Protein AF-A0A2A6BVQ8-F1 (afdb_monomer_lite)

InterPro domains:
  IPR001275 DM DNA-binding domain [PF00751] (80-122)
  IPR001275 DM DNA-binding domain [PS50809] (83-133)
  IPR001275 DM DNA-binding domain [SM00301] (79-131)
  IPR036407 DM DNA-binding domain superfamily [G3DSA:4.10.1040.10] (77-123)
  IPR036407 DM DNA-binding domain superfamily [SSF82927] (79-120)

Organism: Pristionchus pacificus (NCBI:txid54126)

pLDDT: mean 74.32, std 18.75, range [31.52, 97.56]

Foldseek 3Di:
DDDDDDPPPPPPPDPPPQFDPQCVLVVHGDGDPDPPPPCPVPPDPLVVLVVLLVVLVVVLVVLQVVVCVVVVPPDDPPDPQFDPQCVSVVHGDGPQPCPPPPCVVPPPPNVVSVVSNVVSVVVNVVVVVCVVVVNDPPDPDDDDDDDDPDCVQVPDHDVRNVLVVLVVVVVDDPVPDDPVVDDPVSVVVSLPDPDDDDDPVCVVVVVVSQVSVVVSQVSPPVSPPRDDDPPDPPDDPPDDDDDDDDDDDDDDDDDDDDDDDDDDD

Secondary structure (DSSP, 8-state):
-PPPP-----------TTB-HHHHHTT---BTT-TT-TTTT---HHHHHHHHHHHHHHHHHHHHHHHHHHHT-S-----TTB-HHHHHTT---BTTT-PSPTTTT---HHHHHHHHHHHHHHHHHHHHHHHHHT--TT----------SS-HHHH--HHHHHHHHHHHHHHS-GGG--GGGS-HHHHHHHHTSS-----GGGGGGHHHHHHHHHHHHTT-GGGTT--------------------------PPP--PPPPPPPP-

Radius of gyration: 26.26 Å; chains: 1; bounding box: 87×66×78 Å

Sequence (265 aa):
MPTRPLRIGRNFPGMNANRCIKCLVHGEESDHGSPNCSRADCDCRKCELMALRREAMHKMKGLSKKNAIDFGVEEIFHTRYTCSKCRHHGVMAIKKFHVPCPFAVCECEWCQLNEKKRVIDAELMKIQRAEKRGECPHSPTSSDSGDSPMDYEQNLSPEAKVIHSLLTLLSLSPSSFDPSTFDYQALSNFFALPLITLPEEWVPQIDTIVELVHEALKRFPVLQGVDVAPYSHSYAPQELYSPCVVPYLYSYPDQITPLATPAAY

Structure (mmCIF, N/CA/C/O backbone):
data_AF-A0A2A6BVQ8-F1
#
_entry.id   AF-A0A2A6BVQ8-F1
#
loop_
_atom_site.group_PDB
_atom_site.id
_atom_site.type_symbol
_atom_site.label_atom_id
_atom_site.label_alt_id
_atom_site.label_comp_id
_atom_site.label_asym_id
_atom_site.label_entity_id
_atom_site.label_seq_id
_atom_site.pdbx_PDB_ins_code
_atom_site.Cartn_x
_atom_site.Cartn_y
_atom_site.Cartn_z
_atom_site.occupancy
_atom_site.B_iso_or_equiv
_atom_site.auth_seq_id
_atom_site.auth_comp_id
_atom_site.auth_asym_id
_atom_site.auth_atom_id
_atom_site.pdbx_PDB_model_num
ATOM 1 N N . MET A 1 1 ? 19.289 46.372 9.439 1.00 42.41 1 MET A N 1
ATOM 2 C CA . MET A 1 1 ? 19.243 44.996 9.982 1.00 42.41 1 MET A CA 1
ATOM 3 C C . MET A 1 1 ? 17.978 44.327 9.459 1.00 42.41 1 MET A C 1
ATOM 5 O O . MET A 1 1 ? 16.910 44.709 9.921 1.00 42.41 1 MET A O 1
ATOM 9 N N . PRO A 1 2 ? 18.036 43.434 8.457 1.00 46.50 2 PRO A N 1
ATOM 10 C CA . PRO A 1 2 ? 16.837 42.751 7.986 1.00 46.50 2 PRO A CA 1
ATOM 11 C C . PRO A 1 2 ? 16.507 41.589 8.932 1.00 46.50 2 PRO A C 1
ATOM 13 O O . PRO A 1 2 ? 17.339 40.719 9.190 1.00 46.50 2 PRO A O 1
ATOM 16 N N . THR A 1 3 ? 15.295 41.595 9.479 1.00 47.31 3 THR A N 1
ATOM 17 C CA . THR A 1 3 ? 14.758 40.522 10.315 1.00 47.31 3 THR A CA 1
ATOM 18 C C . THR A 1 3 ? 14.410 39.314 9.446 1.00 47.31 3 THR A C 1
ATOM 20 O O . THR A 1 3 ? 13.670 39.403 8.468 1.00 47.31 3 THR A O 1
ATOM 23 N N . ARG A 1 4 ? 14.986 38.160 9.791 1.00 35.00 4 ARG A N 1
ATOM 24 C CA . ARG A 1 4 ? 14.712 36.872 9.144 1.00 35.00 4 ARG A CA 1
ATOM 25 C C . ARG A 1 4 ? 13.296 36.407 9.523 1.00 35.00 4 ARG A C 1
ATOM 27 O O . ARG A 1 4 ? 12.989 36.398 10.715 1.00 35.00 4 ARG A O 1
ATOM 34 N N . PRO A 1 5 ? 12.448 35.974 8.575 1.00 43.78 5 PRO A N 1
ATOM 35 C CA . PRO A 1 5 ? 11.156 35.398 8.918 1.00 43.78 5 PRO A CA 1
ATOM 36 C C . PRO A 1 5 ? 11.349 34.028 9.581 1.00 43.78 5 PRO A C 1
ATOM 38 O O . PRO A 1 5 ? 12.069 33.164 9.071 1.00 43.78 5 PRO A O 1
ATOM 41 N N . LEU A 1 6 ? 10.695 33.834 10.729 1.00 36.69 6 LEU A N 1
ATOM 42 C CA . LEU A 1 6 ? 10.591 32.549 11.415 1.00 36.69 6 LEU A CA 1
ATOM 43 C C . LEU A 1 6 ? 9.817 31.572 10.522 1.00 36.69 6 LEU A C 1
ATOM 45 O O . LEU A 1 6 ? 8.614 31.715 10.309 1.00 36.69 6 LEU A O 1
ATOM 49 N N . ARG A 1 7 ? 10.516 30.565 9.989 1.00 34.91 7 ARG A N 1
ATOM 50 C CA . ARG A 1 7 ? 9.884 29.423 9.325 1.00 34.91 7 ARG A CA 1
ATOM 51 C C . ARG A 1 7 ? 9.174 28.583 10.386 1.00 34.91 7 ARG A C 1
ATOM 53 O O . ARG A 1 7 ? 9.821 27.846 11.123 1.00 34.91 7 ARG A O 1
ATOM 60 N N . ILE A 1 8 ? 7.847 28.665 10.430 1.00 36.25 8 ILE A N 1
ATOM 61 C CA . ILE A 1 8 ? 7.002 27.672 11.101 1.00 36.25 8 ILE A CA 1
ATOM 62 C C . ILE A 1 8 ? 7.049 26.412 10.232 1.00 36.25 8 ILE A C 1
ATOM 64 O O . ILE A 1 8 ? 6.264 26.241 9.298 1.00 36.25 8 ILE A O 1
ATOM 68 N N . GLY A 1 9 ? 8.035 25.555 10.488 1.00 31.52 9 GLY A N 1
ATOM 69 C CA . GLY A 1 9 ? 8.042 24.208 9.941 1.00 31.52 9 GLY A CA 1
ATOM 70 C C . GLY A 1 9 ? 6.827 23.467 10.488 1.00 31.52 9 GLY A C 1
ATOM 71 O O . GLY A 1 9 ? 6.707 23.290 11.699 1.00 31.52 9 GLY A O 1
ATOM 72 N N . ARG A 1 10 ? 5.915 23.035 9.611 1.00 36.44 10 ARG A N 1
ATOM 73 C CA . ARG A 1 10 ? 4.924 22.016 9.969 1.00 36.44 10 ARG A CA 1
ATOM 74 C C . ARG A 1 10 ? 5.692 20.710 10.166 1.00 36.44 10 ARG A C 1
ATOM 76 O O . ARG A 1 10 ? 5.825 19.923 9.236 1.00 36.44 10 ARG A O 1
ATOM 83 N N . ASN A 1 11 ? 6.246 20.516 11.361 1.00 32.59 11 ASN A N 1
ATOM 84 C CA . ASN A 1 11 ? 6.628 19.194 11.831 1.00 32.59 11 ASN A CA 1
ATOM 85 C C . ASN A 1 11 ? 5.357 18.352 11.770 1.00 32.59 11 ASN A C 1
ATOM 87 O O . ASN A 1 11 ? 4.432 18.585 12.544 1.00 32.59 11 ASN A O 1
ATOM 91 N N . PHE A 1 12 ? 5.286 17.417 10.824 1.00 37.03 12 PHE A N 1
ATOM 92 C CA . PHE A 1 12 ? 4.328 16.327 10.919 1.00 37.03 12 PHE A CA 1
ATOM 93 C C . PHE A 1 12 ? 4.673 15.592 12.218 1.00 37.03 12 PHE A C 1
ATOM 95 O O . PHE A 1 12 ? 5.772 15.038 12.303 1.00 37.03 12 PHE A O 1
ATOM 102 N N . PRO A 1 13 ? 3.822 15.649 13.260 1.00 46.03 13 PRO A N 1
ATOM 103 C CA . PRO A 1 13 ? 4.121 14.998 14.522 1.00 46.03 13 PRO A CA 1
ATOM 104 C C . PRO A 1 13 ? 4.308 13.517 14.223 1.00 46.03 13 PRO A C 1
ATOM 106 O O . PRO A 1 13 ? 3.426 12.894 13.624 1.00 46.03 13 PRO A O 1
ATOM 109 N N . GLY A 1 14 ? 5.468 12.970 14.592 1.00 48.91 14 GLY A N 1
ATOM 110 C CA . GLY A 1 14 ? 5.697 11.533 14.541 1.00 48.91 14 GLY A CA 1
ATOM 111 C C . GLY A 1 14 ? 4.498 10.836 15.174 1.00 48.91 14 GLY A C 1
ATOM 112 O O . GLY A 1 14 ? 4.024 11.254 16.230 1.00 48.91 14 GLY A O 1
ATOM 113 N N . MET A 1 15 ? 3.937 9.844 14.482 1.00 52.88 15 MET A N 1
ATOM 114 C CA . MET A 1 15 ? 2.797 9.082 14.983 1.00 52.88 15 MET A CA 1
ATOM 115 C C . MET A 1 15 ? 3.214 8.430 16.305 1.00 52.88 15 MET A C 1
ATOM 117 O O . MET A 1 15 ? 3.862 7.386 16.305 1.00 52.88 15 MET A O 1
ATOM 121 N N . ASN A 1 16 ? 2.895 9.071 17.431 1.00 61.31 16 ASN A N 1
ATOM 122 C CA . ASN A 1 16 ? 3.195 8.541 18.752 1.00 61.31 16 ASN A CA 1
ATOM 123 C C . ASN A 1 16 ? 2.498 7.182 18.866 1.00 61.31 16 ASN A C 1
ATOM 125 O O . ASN A 1 16 ? 1.269 7.109 18.786 1.00 61.31 16 ASN A O 1
ATOM 129 N N . ALA A 1 17 ? 3.280 6.117 19.067 1.00 67.88 17 ALA A N 1
ATOM 130 C CA . ALA A 1 17 ? 2.791 4.740 19.211 1.00 67.88 17 ALA A CA 1
ATOM 131 C C . ALA A 1 17 ? 1.777 4.571 20.363 1.00 67.88 17 ALA A C 1
ATOM 133 O O . ALA A 1 17 ? 1.100 3.552 20.458 1.00 67.88 17 ALA A O 1
ATOM 134 N N . ASN A 1 18 ? 1.636 5.603 21.193 1.00 83.00 18 ASN A N 1
ATOM 135 C CA . ASN A 1 18 ? 0.785 5.644 22.366 1.00 83.00 18 ASN A CA 1
ATOM 13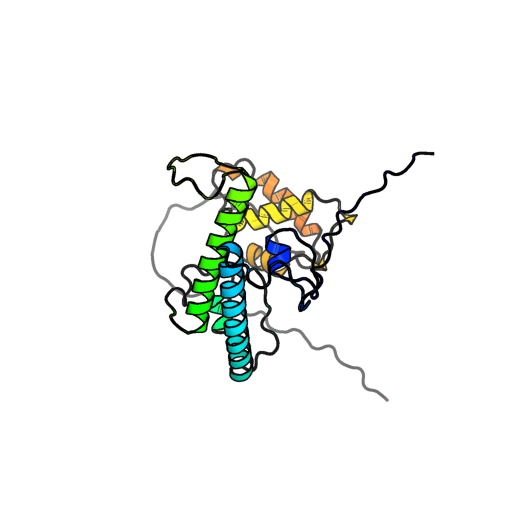6 C C . ASN A 1 18 ? -0.583 6.290 22.110 1.00 83.00 18 ASN A C 1
ATOM 138 O O . ASN A 1 18 ? -1.231 6.654 23.076 1.00 83.00 18 ASN A O 1
ATOM 142 N N . ARG A 1 19 ? -1.056 6.468 20.868 1.00 88.81 19 ARG A N 1
ATOM 143 C CA . ARG A 1 19 ? -2.400 7.035 20.613 1.00 88.81 19 ARG A CA 1
ATOM 144 C C . ARG A 1 19 ? -3.451 5.954 20.348 1.00 88.81 19 ARG A C 1
ATOM 146 O O . ARG A 1 19 ? -3.222 5.014 19.585 1.00 88.81 19 ARG A O 1
ATOM 153 N N . CYS A 1 20 ? -4.639 6.110 20.931 1.00 91.50 20 CYS A N 1
ATOM 154 C CA . CYS A 1 20 ? -5.788 5.258 20.638 1.00 91.50 20 CYS A CA 1
ATOM 155 C C . CYS A 1 20 ? -6.281 5.489 19.201 1.00 91.50 20 CYS A C 1
ATOM 157 O O . CYS A 1 20 ? -6.704 6.585 18.837 1.00 91.50 20 CYS A O 1
ATOM 159 N N . ILE A 1 21 ? -6.280 4.431 18.384 1.00 90.56 21 ILE A N 1
ATOM 160 C CA . ILE A 1 21 ? -6.688 4.504 16.972 1.00 90.56 21 ILE A CA 1
ATOM 161 C C . ILE A 1 21 ? -8.162 4.898 16.822 1.00 90.56 21 ILE A C 1
ATOM 163 O O . ILE A 1 21 ? -8.489 5.638 15.899 1.00 90.56 21 ILE A O 1
ATOM 167 N N . LYS A 1 22 ? -9.049 4.441 17.718 1.00 92.88 22 LYS A N 1
ATOM 168 C CA . LYS A 1 22 ? -10.474 4.804 17.658 1.00 92.88 22 LYS A CA 1
ATOM 169 C C . LYS A 1 22 ? -10.678 6.298 17.923 1.00 92.88 22 LYS A C 1
ATOM 171 O O . LYS A 1 22 ? -11.353 6.955 17.144 1.00 92.88 22 LYS A O 1
ATOM 176 N N . CYS A 1 23 ? -10.038 6.855 18.951 1.00 93.56 23 CYS A N 1
ATOM 177 C CA . CYS A 1 23 ? -10.093 8.297 19.218 1.00 93.56 23 CYS A CA 1
ATOM 178 C C . CYS A 1 23 ? -9.504 9.104 18.050 1.00 93.56 23 CYS A C 1
ATOM 180 O O . CYS A 1 23 ? -10.142 10.034 17.563 1.00 93.56 23 CYS A O 1
ATOM 182 N N . LEU A 1 24 ? -8.357 8.667 17.511 1.00 91.25 24 LEU A N 1
ATOM 183 C CA . LEU A 1 24 ? -7.700 9.323 16.376 1.00 91.25 24 LEU A CA 1
ATOM 184 C C . LEU A 1 24 ? -8.607 9.411 15.138 1.00 91.25 24 LEU A C 1
ATOM 186 O O . LEU A 1 24 ? -8.618 10.426 14.447 1.00 91.25 24 LEU A O 1
ATOM 190 N N . VAL A 1 25 ? -9.388 8.363 14.866 1.00 92.19 25 VAL A N 1
ATOM 191 C CA . VAL A 1 25 ? -10.357 8.317 13.758 1.00 92.19 25 VAL A CA 1
ATOM 192 C C . VAL A 1 25 ? -11.432 9.409 13.866 1.00 92.19 25 VAL A C 1
ATOM 194 O O . VAL A 1 25 ? -11.918 9.881 12.833 1.00 92.19 25 VAL A O 1
ATOM 197 N N . HIS A 1 26 ? -11.759 9.819 15.092 1.00 92.00 26 HIS A N 1
ATOM 198 C CA . HIS A 1 26 ? -12.734 10.860 15.417 1.00 92.00 26 HIS A CA 1
ATOM 199 C C . HIS A 1 26 ? -12.101 12.227 15.726 1.00 92.00 26 HIS A C 1
ATOM 201 O O . HIS A 1 26 ? -12.818 13.152 16.092 1.00 92.00 26 HIS A O 1
ATOM 207 N N . GLY A 1 27 ? -10.780 12.377 15.572 1.00 90.81 27 GLY A N 1
ATOM 208 C CA . GLY A 1 27 ? -10.075 13.624 15.888 1.00 90.81 27 GLY A CA 1
ATOM 209 C C . GLY A 1 27 ? -9.884 13.880 17.387 1.00 90.81 27 GLY A C 1
ATOM 210 O O . GLY A 1 27 ? -9.516 14.986 17.770 1.00 90.81 27 GLY A O 1
ATOM 211 N N . GLU A 1 28 ? -10.114 12.875 18.233 1.00 92.00 28 GLU A N 1
ATOM 212 C CA . GLU A 1 28 ? -9.880 12.937 19.676 1.00 92.00 28 GLU A CA 1
ATOM 213 C C . GLU A 1 28 ? -8.459 12.445 20.000 1.00 92.00 28 GLU A C 1
ATOM 215 O O . GLU A 1 28 ? -7.969 11.463 19.430 1.00 92.00 28 GLU A O 1
ATOM 220 N N . GLU A 1 29 ? -7.789 13.098 20.950 1.00 88.94 29 GLU A N 1
ATOM 221 C CA . GLU A 1 29 ? -6.504 12.634 21.474 1.00 88.94 29 GLU A CA 1
ATOM 222 C C . GLU A 1 29 ? -6.738 11.822 22.751 1.00 88.94 29 GLU A C 1
ATOM 224 O O . GLU A 1 29 ? -7.338 12.288 23.717 1.00 88.94 29 GLU A O 1
ATOM 229 N N . SER A 1 30 ? -6.306 10.563 22.756 1.00 88.75 30 SER A N 1
ATOM 230 C CA . SER A 1 30 ? -6.337 9.709 23.946 1.00 88.75 30 SER A CA 1
ATOM 231 C C . SER A 1 30 ? -5.202 8.702 23.893 1.00 88.75 30 SER A C 1
ATOM 233 O O . SER A 1 30 ? -4.823 8.250 22.805 1.00 88.75 30 SER A O 1
ATOM 235 N N . ASP A 1 31 ? -4.706 8.315 25.063 1.00 89.12 31 ASP A N 1
ATOM 236 C CA . ASP A 1 31 ? -3.635 7.334 25.172 1.00 89.12 31 ASP A CA 1
ATOM 237 C C . ASP A 1 31 ? -4.107 5.919 24.807 1.00 89.12 31 ASP A C 1
ATOM 239 O O . ASP A 1 31 ? -5.250 5.509 25.044 1.00 89.12 31 ASP A O 1
ATOM 243 N N . HIS A 1 32 ? -3.207 5.156 24.196 1.00 85.75 32 HIS A N 1
ATOM 244 C CA . HIS A 1 32 ? -3.424 3.773 23.814 1.00 85.75 32 HIS A CA 1
ATOM 245 C C . HIS A 1 32 ? -3.585 2.910 25.068 1.00 85.75 32 HIS A C 1
ATOM 247 O O . HIS A 1 32 ? -2.705 2.876 25.922 1.00 85.75 32 HIS A O 1
ATOM 253 N N . GLY A 1 33 ? -4.692 2.170 25.158 1.00 81.31 33 GLY A N 1
ATOM 254 C CA . GLY A 1 33 ? -4.965 1.294 26.300 1.00 81.31 33 GLY A CA 1
ATOM 255 C C . GLY A 1 33 ? -5.494 2.016 27.540 1.00 81.31 33 GLY A C 1
ATOM 256 O O . GLY A 1 33 ? -5.571 1.394 28.594 1.00 81.31 33 GLY A O 1
ATOM 257 N N . SER A 1 34 ? -5.884 3.294 27.430 1.00 86.69 34 SER A N 1
ATOM 258 C CA . SER A 1 34 ? -6.628 3.949 28.506 1.00 86.69 34 SER A CA 1
ATOM 259 C C . SER A 1 34 ? -7.899 3.143 28.819 1.00 86.69 34 SER A C 1
ATOM 261 O O . SER A 1 34 ? -8.690 2.899 27.899 1.00 86.69 34 SER A O 1
ATOM 263 N N . PRO A 1 35 ? -8.130 2.747 30.087 1.00 87.25 35 PRO A N 1
ATOM 264 C CA . PRO A 1 35 ? -9.344 2.032 30.483 1.00 87.25 35 PRO A CA 1
ATOM 265 C C . PRO A 1 35 ? -10.606 2.882 30.275 1.00 87.25 35 PRO A C 1
ATOM 267 O O . PRO A 1 35 ? -11.698 2.339 30.166 1.00 87.25 35 PRO A O 1
ATOM 270 N N . ASN A 1 36 ? -10.448 4.206 30.149 1.00 90.50 36 ASN A N 1
ATOM 271 C CA . ASN A 1 36 ? -11.530 5.177 30.005 1.00 90.50 36 ASN A CA 1
ATOM 272 C C . ASN A 1 36 ? -11.615 5.739 28.575 1.00 90.50 36 ASN A C 1
ATOM 274 O O . ASN A 1 36 ? -11.834 6.935 28.379 1.00 90.50 36 ASN A O 1
ATOM 278 N N . CYS A 1 37 ? -11.385 4.911 27.553 1.00 91.56 37 CYS A N 1
ATOM 279 C CA . CYS A 1 37 ? -11.525 5.354 26.168 1.00 91.56 37 CYS A CA 1
ATOM 280 C C . CYS A 1 37 ? -13.000 5.650 25.843 1.00 91.56 37 CYS A C 1
ATOM 282 O O . CYS A 1 37 ? -13.820 4.738 25.773 1.00 91.56 37 CYS A O 1
ATOM 284 N N . SER A 1 38 ? -13.314 6.918 25.554 1.00 92.06 38 SER A N 1
ATOM 285 C CA . SER A 1 38 ? -14.643 7.401 25.127 1.00 92.06 38 SER A CA 1
ATOM 286 C C . SER A 1 38 ? -15.220 6.634 23.933 1.00 92.06 38 SER A C 1
ATOM 288 O O . SER A 1 38 ? -16.432 6.532 23.763 1.00 92.06 38 SER A O 1
ATOM 290 N N . ARG A 1 39 ? -14.341 6.098 23.083 1.00 94.12 39 ARG A N 1
ATOM 291 C CA . ARG A 1 39 ? -14.676 5.372 21.856 1.00 94.12 39 ARG A CA 1
ATOM 292 C C . ARG A 1 39 ? -14.439 3.867 21.970 1.00 94.12 39 ARG A C 1
ATOM 294 O O . ARG A 1 39 ? -14.408 3.209 20.931 1.00 94.12 39 ARG A O 1
ATOM 301 N N . ALA A 1 40 ? -14.255 3.314 23.174 1.00 92.81 40 ALA A N 1
ATOM 302 C CA . ALA A 1 40 ? -13.976 1.887 23.376 1.00 92.81 40 ALA A CA 1
ATOM 303 C C . ALA A 1 40 ? -14.987 0.999 22.636 1.00 92.81 40 ALA A C 1
ATOM 305 O O . ALA A 1 40 ? -14.582 0.143 21.847 1.00 92.81 40 ALA A O 1
ATOM 306 N N . ASP A 1 41 ? -16.271 1.333 22.756 1.00 93.69 41 ASP A N 1
ATOM 307 C CA . ASP A 1 41 ? -17.390 0.602 22.152 1.00 93.69 41 ASP A CA 1
ATOM 308 C C . ASP A 1 41 ? -17.899 1.234 20.851 1.00 93.69 41 ASP A C 1
ATOM 310 O O . ASP A 1 41 ? -18.968 0.894 20.361 1.00 93.69 41 ASP A O 1
ATOM 314 N N . CYS A 1 42 ? -17.133 2.153 20.249 1.00 95.12 42 CYS A N 1
ATOM 315 C CA . CYS A 1 42 ? -17.529 2.735 18.973 1.00 95.12 42 CYS A CA 1
ATOM 316 C C . CYS A 1 42 ? -17.542 1.667 17.869 1.00 95.12 42 CYS A C 1
ATOM 318 O O . CYS A 1 42 ? -16.529 0.988 17.639 1.00 95.12 42 CYS A O 1
ATOM 320 N N . ASP A 1 43 ? -18.676 1.598 17.179 1.00 95.88 43 ASP A N 1
ATOM 321 C CA . ASP A 1 43 ? -19.072 0.651 16.136 1.00 95.88 43 ASP A CA 1
ATOM 322 C C . ASP A 1 43 ? -19.284 1.328 14.770 1.00 95.88 43 ASP A C 1
ATOM 324 O O . ASP A 1 43 ? -19.780 0.714 13.827 1.00 95.88 43 ASP A O 1
ATOM 328 N N . CYS A 1 44 ? -18.881 2.597 14.622 1.00 96.19 44 CYS A N 1
ATOM 329 C CA . CYS A 1 44 ? -19.021 3.282 13.343 1.00 96.19 44 CYS A CA 1
ATOM 330 C C . CYS A 1 44 ? -18.211 2.576 12.243 1.00 96.19 44 CYS A C 1
ATOM 332 O O . CYS A 1 44 ? -17.134 2.016 12.487 1.00 96.19 44 CYS A O 1
ATOM 334 N N . ARG A 1 45 ? -18.678 2.691 10.994 1.00 96.50 45 ARG A N 1
ATOM 335 C CA . ARG A 1 45 ? -18.066 2.025 9.833 1.00 96.50 45 ARG A CA 1
ATOM 336 C C . ARG A 1 45 ? -16.561 2.286 9.699 1.00 96.50 45 ARG A C 1
ATOM 338 O O . ARG A 1 45 ? -15.791 1.392 9.364 1.00 96.50 45 ARG A O 1
ATOM 345 N N . LYS A 1 46 ? -16.106 3.505 10.002 1.00 95.62 46 LYS A N 1
ATOM 346 C CA . LYS A 1 46 ? -14.683 3.879 9.945 1.00 95.62 46 LYS A CA 1
ATOM 347 C C . LYS A 1 46 ? -13.850 3.137 11.002 1.00 95.62 46 LYS A C 1
ATOM 349 O O . LYS A 1 46 ? -12.757 2.662 10.696 1.00 95.62 46 LYS A O 1
ATOM 354 N N . CYS A 1 47 ? -14.370 2.993 12.222 1.00 95.62 47 CYS A N 1
ATOM 355 C CA . CYS A 1 47 ? -13.737 2.220 13.295 1.00 95.62 47 CYS A CA 1
ATOM 356 C C . CYS A 1 47 ? -13.708 0.716 12.982 1.00 95.62 47 CYS A C 1
ATOM 358 O O . CYS A 1 47 ? -12.683 0.073 13.225 1.00 95.62 47 CYS A O 1
ATOM 360 N N . GLU A 1 48 ? -14.779 0.178 12.392 1.00 96.75 48 GLU A N 1
ATOM 361 C CA . GLU A 1 48 ? -14.850 -1.206 11.906 1.00 96.75 48 GLU A CA 1
ATOM 362 C C . GLU A 1 48 ? -13.766 -1.482 10.848 1.00 96.75 48 GLU A C 1
ATOM 364 O O . GLU A 1 48 ? -12.940 -2.382 11.012 1.00 96.75 48 GLU A O 1
ATOM 369 N N . LEU A 1 49 ? -13.676 -0.643 9.810 1.00 96.31 49 LEU A N 1
ATOM 370 C CA . LEU A 1 49 ? -12.663 -0.769 8.755 1.00 96.31 49 LEU A CA 1
ATOM 371 C C . LEU A 1 49 ? -11.232 -0.688 9.306 1.00 96.31 49 LEU A C 1
ATOM 373 O O . LEU A 1 49 ? -10.356 -1.447 8.892 1.00 96.31 49 LEU A O 1
ATOM 377 N N . MET A 1 50 ? -10.978 0.186 10.282 1.00 95.31 50 MET A N 1
ATOM 378 C CA . MET A 1 50 ? -9.671 0.271 10.941 1.00 95.31 50 MET A CA 1
ATOM 379 C C . MET A 1 50 ? -9.339 -0.973 11.778 1.00 95.31 50 MET A C 1
ATOM 381 O O . MET A 1 50 ? -8.164 -1.338 11.893 1.00 95.31 50 MET A O 1
ATOM 385 N N . ALA A 1 51 ? -10.336 -1.642 12.366 1.00 94.38 51 ALA A N 1
ATOM 386 C CA . ALA A 1 51 ? -10.144 -2.929 13.031 1.00 94.38 51 ALA A CA 1
ATOM 387 C C . ALA A 1 51 ? -9.792 -4.028 12.015 1.00 94.38 51 ALA A C 1
ATOM 389 O O . ALA A 1 51 ? -8.746 -4.665 12.163 1.00 94.38 51 ALA A O 1
ATOM 390 N N . LEU A 1 52 ? -10.568 -4.154 10.932 1.00 96.69 52 LEU A N 1
ATOM 391 C CA . LEU A 1 52 ? -10.316 -5.116 9.851 1.00 96.69 52 LEU A CA 1
ATOM 392 C C . LEU A 1 52 ? -8.934 -4.917 9.209 1.00 96.69 52 LEU A C 1
ATOM 394 O O . LEU A 1 52 ? -8.195 -5.875 8.976 1.00 96.69 52 LEU A O 1
ATOM 398 N N . ARG A 1 53 ? -8.530 -3.661 8.977 1.00 96.44 53 ARG A N 1
ATOM 399 C CA . ARG A 1 53 ? -7.203 -3.322 8.444 1.00 96.44 53 ARG A CA 1
ATOM 400 C C . ARG A 1 53 ? -6.076 -3.809 9.353 1.00 96.44 53 ARG A C 1
ATOM 402 O O . ARG A 1 53 ? -5.081 -4.347 8.863 1.00 96.44 53 ARG A O 1
ATOM 409 N N . ARG A 1 54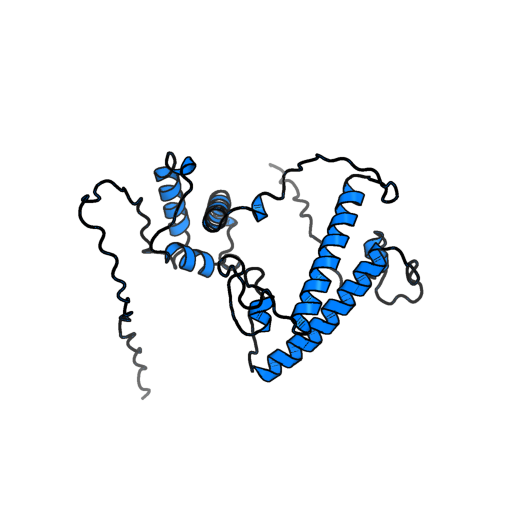 ? -6.210 -3.608 10.670 1.00 94.38 54 ARG A N 1
ATOM 410 C CA . ARG A 1 54 ? -5.224 -4.068 11.663 1.00 94.38 54 ARG A CA 1
ATOM 411 C C . ARG A 1 54 ? -5.140 -5.585 11.705 1.00 94.38 54 ARG A C 1
ATOM 413 O O . ARG A 1 54 ? -4.032 -6.115 11.715 1.00 94.38 54 ARG A O 1
ATOM 420 N N . GLU A 1 55 ? -6.280 -6.266 11.681 1.00 96.25 55 GLU A N 1
ATOM 421 C CA . GLU A 1 55 ? -6.336 -7.727 11.648 1.00 96.25 55 GLU A CA 1
ATOM 422 C C . GLU A 1 55 ? -5.633 -8.285 10.401 1.00 96.25 55 GLU A C 1
ATOM 424 O O . GLU A 1 55 ? -4.765 -9.155 10.515 1.00 96.25 55 GLU A O 1
ATOM 429 N N . ALA A 1 56 ? -5.930 -7.731 9.219 1.00 96.06 56 ALA A N 1
ATOM 430 C CA . ALA A 1 56 ? -5.279 -8.119 7.970 1.00 96.06 56 ALA A CA 1
ATOM 431 C C . ALA A 1 56 ? -3.759 -7.899 8.032 1.00 96.06 56 ALA A C 1
ATOM 433 O O . ALA A 1 56 ? -2.990 -8.804 7.710 1.00 96.06 56 ALA A O 1
ATOM 434 N N . MET A 1 57 ? -3.309 -6.733 8.511 1.00 94.12 57 MET A N 1
ATOM 435 C CA . MET A 1 57 ? -1.880 -6.449 8.682 1.00 94.12 57 MET A CA 1
ATOM 436 C C . MET A 1 57 ? -1.196 -7.396 9.678 1.00 94.12 57 MET A C 1
ATOM 438 O O . MET A 1 57 ? -0.078 -7.838 9.416 1.00 94.12 57 MET A O 1
ATOM 442 N N . HIS A 1 58 ? -1.846 -7.725 10.798 1.00 95.00 58 HIS A N 1
ATOM 443 C CA . HIS A 1 58 ? -1.308 -8.655 11.792 1.00 95.00 58 HIS A CA 1
ATOM 444 C C . HIS A 1 58 ? -1.121 -10.057 11.197 1.00 95.00 58 HIS A C 1
ATOM 446 O O . HIS A 1 58 ? -0.038 -10.636 11.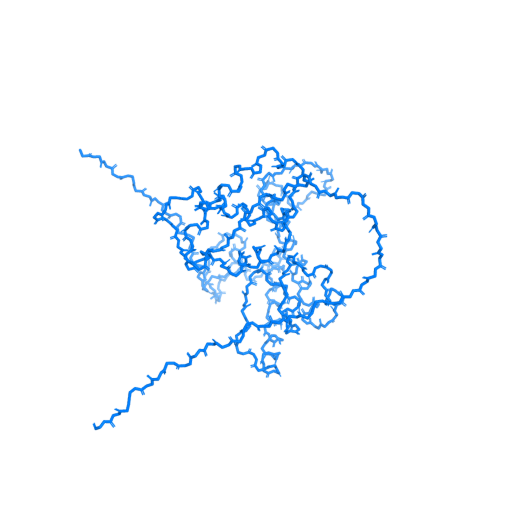307 1.00 95.00 58 HIS A O 1
ATOM 452 N N . LYS A 1 59 ? -2.138 -10.565 10.487 1.00 95.94 59 LYS A N 1
ATOM 453 C CA . LYS A 1 59 ? -2.066 -11.850 9.777 1.00 95.94 59 LYS A CA 1
ATOM 454 C C . LYS A 1 59 ? -0.962 -11.846 8.714 1.00 95.94 59 LYS A C 1
ATOM 456 O O . LYS A 1 59 ? -0.121 -12.742 8.705 1.00 95.94 59 LYS A O 1
ATOM 461 N N . MET A 1 60 ? -0.885 -10.797 7.889 1.00 94.06 60 MET A N 1
ATOM 462 C CA . MET A 1 60 ? 0.173 -10.653 6.878 1.00 94.06 60 MET A CA 1
ATOM 463 C C . MET A 1 60 ? 1.575 -10.647 7.496 1.00 94.06 60 MET A C 1
ATOM 465 O O . MET A 1 60 ? 2.465 -11.299 6.961 1.00 94.06 60 MET A O 1
ATOM 469 N N . LYS A 1 61 ? 1.781 -9.954 8.625 1.00 90.94 61 LYS A N 1
ATOM 470 C CA . LYS A 1 61 ? 3.074 -9.931 9.330 1.00 90.94 61 LYS A CA 1
ATOM 471 C C . LYS A 1 61 ? 3.463 -11.321 9.839 1.00 90.94 61 LYS A C 1
ATOM 473 O O . LYS A 1 61 ? 4.627 -11.699 9.730 1.00 90.94 61 LYS A O 1
ATOM 478 N N . GLY A 1 62 ? 2.494 -12.086 10.347 1.00 91.44 62 GLY A N 1
ATOM 479 C CA . GLY A 1 62 ? 2.698 -13.479 10.747 1.00 91.44 62 GLY A CA 1
ATOM 480 C C . GLY A 1 62 ? 3.166 -14.357 9.584 1.00 91.44 62 GLY A C 1
ATOM 481 O O . GLY A 1 62 ? 4.138 -15.092 9.728 1.00 91.44 62 GLY A O 1
ATOM 482 N N . LEU A 1 63 ? 2.530 -14.227 8.417 1.00 89.75 63 LEU A N 1
ATOM 483 C CA . LEU A 1 63 ? 2.904 -14.963 7.204 1.00 89.75 63 LEU A CA 1
ATOM 484 C C . LEU A 1 63 ? 4.261 -14.523 6.640 1.00 89.75 63 LEU A C 1
ATOM 486 O O . LEU A 1 63 ? 5.079 -15.362 6.288 1.00 89.75 63 LEU A O 1
ATOM 490 N N . SER A 1 64 ? 4.548 -13.219 6.610 1.00 86.44 64 SER A N 1
ATOM 491 C CA . SER A 1 64 ? 5.851 -12.711 6.164 1.00 86.44 64 SER A CA 1
ATOM 492 C C . SER A 1 64 ? 7.001 -13.196 7.048 1.00 86.44 64 SER A C 1
ATOM 494 O O . SER A 1 64 ? 8.068 -13.493 6.524 1.00 86.44 64 SER A O 1
ATOM 496 N N . LYS A 1 65 ? 6.791 -13.322 8.368 1.00 86.50 65 LYS A N 1
ATOM 497 C CA . LYS A 1 65 ? 7.802 -13.878 9.278 1.00 86.50 65 LYS A CA 1
ATOM 498 C C . LYS A 1 65 ? 8.071 -15.359 8.997 1.00 86.50 65 LYS A C 1
ATOM 500 O O . LYS A 1 65 ? 9.224 -15.763 9.047 1.00 86.50 65 LYS A O 1
ATOM 505 N N . LYS A 1 66 ? 7.031 -16.145 8.690 1.00 84.00 66 LYS A N 1
ATOM 506 C CA . LYS A 1 66 ? 7.180 -17.556 8.295 1.00 84.00 66 LYS A CA 1
ATOM 507 C C . LYS A 1 66 ? 7.993 -17.676 7.003 1.00 84.00 66 LYS A C 1
ATOM 509 O O . LYS A 1 66 ? 9.029 -18.320 7.011 1.00 84.00 66 LYS A O 1
ATOM 514 N N . ASN A 1 67 ? 7.625 -16.921 5.965 1.00 80.88 67 ASN A N 1
ATOM 515 C CA . ASN A 1 67 ? 8.362 -16.933 4.699 1.00 80.88 67 ASN A CA 1
ATOM 516 C C . ASN A 1 67 ? 9.822 -16.475 4.851 1.00 80.88 67 ASN A C 1
ATOM 518 O O . ASN A 1 67 ? 10.701 -17.026 4.203 1.00 80.88 67 ASN A O 1
ATOM 522 N N . ALA A 1 68 ? 10.109 -15.473 5.689 1.00 79.44 68 ALA A N 1
ATOM 523 C CA . ALA A 1 68 ? 11.489 -15.035 5.913 1.00 79.44 68 ALA A CA 1
ATOM 524 C C . ALA A 1 68 ? 12.368 -16.160 6.493 1.00 79.44 68 ALA A C 1
ATOM 526 O O . ALA A 1 68 ? 13.526 -16.284 6.106 1.00 79.44 68 ALA A O 1
ATOM 527 N N . ILE A 1 69 ? 11.801 -16.997 7.371 1.00 79.88 69 ILE A N 1
ATOM 528 C CA . ILE A 1 69 ? 12.478 -18.178 7.924 1.00 79.88 69 ILE A CA 1
ATOM 529 C C . ILE A 1 69 ? 12.682 -19.234 6.831 1.00 79.88 69 ILE A C 1
ATOM 531 O O . ILE A 1 69 ? 13.781 -19.762 6.704 1.00 79.88 69 ILE A O 1
ATOM 535 N N . ASP A 1 70 ? 11.658 -19.494 6.017 1.00 76.69 70 ASP A N 1
ATOM 536 C CA . ASP A 1 70 ? 11.703 -20.545 4.992 1.00 76.69 70 ASP A CA 1
ATOM 537 C C . ASP A 1 70 ? 12.692 -20.235 3.854 1.00 76.69 70 ASP A C 1
ATOM 539 O O . ASP A 1 70 ? 13.317 -21.145 3.313 1.00 76.69 70 ASP A O 1
ATOM 543 N N . PHE A 1 71 ? 12.857 -18.957 3.491 1.00 75.69 71 PHE A N 1
ATOM 544 C CA . PHE A 1 71 ? 13.727 -18.534 2.386 1.00 75.69 71 PHE A CA 1
ATOM 545 C C . PHE A 1 71 ? 15.100 -17.998 2.826 1.00 75.69 71 PHE A C 1
ATOM 547 O O . PHE A 1 71 ? 15.923 -17.694 1.966 1.00 75.69 71 PHE A O 1
ATOM 554 N N . GLY A 1 72 ? 15.365 -17.857 4.132 1.00 73.00 72 GLY A N 1
ATOM 555 C CA . GLY A 1 72 ? 16.657 -17.376 4.647 1.00 73.00 72 GLY A CA 1
ATOM 556 C C . GLY A 1 72 ? 17.038 -15.956 4.203 1.00 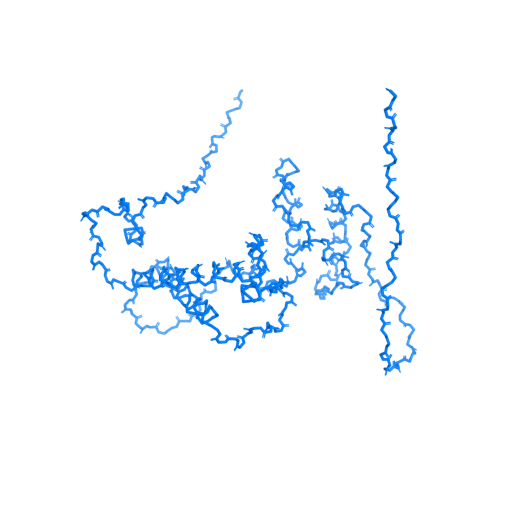73.00 72 GLY A C 1
ATOM 557 O O . GLY A 1 72 ? 18.217 -15.613 4.189 1.00 73.00 72 GLY A O 1
ATOM 558 N N . VAL A 1 73 ? 16.064 -15.129 3.804 1.00 67.00 73 VAL A N 1
ATOM 559 C CA . VAL A 1 73 ? 16.312 -13.767 3.307 1.00 67.00 73 VAL A CA 1
ATOM 560 C C . VAL A 1 73 ? 16.117 -12.767 4.448 1.00 67.00 73 VAL A C 1
ATOM 562 O O . VAL A 1 73 ? 14.989 -12.365 4.737 1.00 67.00 73 VAL A O 1
ATOM 565 N N . GLU A 1 74 ? 17.212 -12.370 5.105 1.00 60.97 74 GLU A N 1
ATOM 566 C CA . GLU A 1 74 ? 17.181 -11.456 6.262 1.00 60.97 74 GLU A CA 1
ATOM 567 C C . GLU A 1 74 ? 16.781 -10.013 5.908 1.00 60.97 74 GLU A C 1
ATOM 569 O O . GLU A 1 74 ? 16.174 -9.335 6.735 1.00 60.97 74 GLU A O 1
ATOM 574 N N . GLU A 1 75 ? 16.999 -9.551 4.672 1.00 60.94 75 GLU A N 1
ATOM 575 C CA . GLU A 1 75 ? 16.639 -8.187 4.262 1.00 60.94 75 GLU A CA 1
ATOM 576 C C . GLU A 1 75 ? 16.029 -8.138 2.859 1.00 60.94 75 GLU A C 1
ATOM 578 O O . GLU A 1 75 ? 16.649 -7.757 1.867 1.00 60.94 75 GLU A O 1
ATOM 583 N N . ILE A 1 76 ? 14.744 -8.474 2.754 1.00 59.72 76 ILE A N 1
ATOM 584 C CA . ILE A 1 76 ? 13.978 -8.070 1.574 1.00 59.72 76 ILE A CA 1
ATOM 585 C C . ILE A 1 76 ? 13.736 -6.560 1.683 1.00 59.72 76 ILE A C 1
ATOM 587 O O . ILE A 1 76 ? 12.944 -6.116 2.519 1.00 59.72 76 ILE A O 1
ATOM 591 N N . PHE A 1 77 ? 14.382 -5.767 0.823 1.00 60.03 77 PHE A N 1
ATOM 592 C CA . PHE A 1 77 ? 14.172 -4.320 0.743 1.00 60.03 77 PHE A CA 1
ATOM 593 C C . PHE A 1 77 ? 12.687 -4.000 0.516 1.00 60.03 77 PHE A C 1
ATOM 595 O O . PHE A 1 77 ? 12.120 -4.190 -0.566 1.00 60.03 77 PHE A O 1
ATOM 602 N N . HIS A 1 78 ? 12.029 -3.502 1.564 1.00 66.31 78 HIS A N 1
ATOM 603 C CA . HIS A 1 78 ? 10.627 -3.101 1.537 1.00 66.31 78 HIS A CA 1
ATOM 604 C C . HIS A 1 78 ? 10.476 -1.735 0.860 1.00 66.31 78 HIS A C 1
ATOM 606 O O . HIS A 1 78 ? 10.089 -0.750 1.481 1.00 66.31 78 HIS A O 1
ATOM 612 N N . THR A 1 79 ? 10.767 -1.659 -0.437 1.00 74.19 79 THR A N 1
ATOM 613 C CA . THR A 1 79 ? 10.581 -0.419 -1.195 1.00 74.19 79 THR A CA 1
ATOM 614 C C . THR A 1 79 ? 9.123 -0.264 -1.627 1.00 74.19 79 THR A C 1
ATOM 616 O O . THR A 1 79 ? 8.419 -1.239 -1.906 1.00 74.19 79 THR A O 1
ATOM 619 N N . ARG A 1 80 ? 8.649 0.984 -1.709 1.00 78.56 80 ARG A N 1
ATOM 620 C CA . ARG A 1 80 ? 7.317 1.326 -2.249 1.00 78.56 80 ARG A CA 1
ATOM 621 C C . ARG A 1 80 ? 7.190 1.090 -3.762 1.00 78.56 80 ARG A C 1
ATOM 623 O O . ARG A 1 80 ? 6.090 1.166 -4.302 1.00 78.56 80 ARG A O 1
ATOM 630 N N . TYR A 1 81 ? 8.308 0.808 -4.429 1.00 84.31 81 TYR A N 1
ATOM 631 C CA . TYR A 1 81 ? 8.408 0.663 -5.881 1.00 84.31 81 TYR A CA 1
ATOM 632 C C . TYR A 1 81 ? 8.331 -0.792 -6.355 1.00 84.31 81 TYR A C 1
ATOM 634 O O . TYR A 1 81 ? 8.122 -1.035 -7.542 1.00 84.31 81 TYR A O 1
ATOM 642 N N . THR A 1 82 ? 8.453 -1.766 -5.450 1.00 87.44 82 THR A N 1
ATOM 643 C CA . THR A 1 82 ? 8.338 -3.192 -5.778 1.00 87.44 82 THR A CA 1
ATOM 644 C C . THR A 1 82 ? 6.899 -3.687 -5.665 1.00 87.44 82 THR A C 1
ATOM 646 O O . THR A 1 82 ? 6.081 -3.175 -4.896 1.00 87.44 82 THR A O 1
ATOM 649 N N . CYS A 1 83 ? 6.555 -4.692 -6.466 1.00 91.88 83 CYS A N 1
ATOM 650 C CA . CYS A 1 83 ? 5.264 -5.348 -6.386 1.00 91.88 83 CYS A CA 1
ATOM 651 C C . CYS A 1 83 ? 5.145 -6.130 -5.083 1.00 91.88 83 CYS A C 1
ATOM 653 O O . CYS A 1 83 ? 5.925 -7.046 -4.829 1.00 91.88 83 CYS A O 1
ATOM 655 N N . SER A 1 84 ? 4.128 -5.810 -4.281 1.00 90.88 84 SER A N 1
ATOM 656 C CA . SER A 1 84 ? 3.916 -6.470 -2.996 1.00 90.88 84 SER A CA 1
ATOM 657 C C . SER A 1 84 ? 3.637 -7.970 -3.151 1.00 90.88 84 SER A C 1
ATOM 659 O O . SER A 1 84 ? 4.155 -8.747 -2.354 1.00 90.88 84 SER A O 1
ATOM 661 N N . LYS A 1 85 ? 2.896 -8.384 -4.196 1.00 93.31 85 LYS A N 1
ATOM 662 C CA . LYS A 1 85 ? 2.642 -9.803 -4.499 1.00 93.31 85 LYS A CA 1
ATOM 663 C C . LYS A 1 85 ? 3.931 -10.537 -4.870 1.00 93.31 85 LYS A C 1
ATOM 665 O O . LYS A 1 85 ? 4.274 -11.503 -4.203 1.00 93.31 85 LYS A O 1
ATOM 670 N N . CYS A 1 86 ? 4.680 -10.052 -5.864 1.00 91.81 86 CYS A N 1
ATOM 671 C CA . CYS A 1 86 ? 5.948 -10.678 -6.261 1.00 91.81 86 CYS A CA 1
ATOM 672 C C . CYS A 1 86 ? 6.917 -10.782 -5.084 1.00 91.81 86 CYS A C 1
ATOM 674 O O . CYS A 1 86 ? 7.468 -11.850 -4.840 1.00 91.81 86 CYS A O 1
ATOM 676 N N . ARG A 1 87 ? 7.039 -9.705 -4.299 1.00 89.38 87 ARG A N 1
ATOM 677 C CA . ARG A 1 87 ? 7.917 -9.662 -3.130 1.00 89.38 87 ARG A CA 1
ATOM 678 C C . ARG A 1 87 ? 7.573 -10.739 -2.104 1.00 89.38 87 ARG A C 1
ATOM 680 O O . ARG A 1 87 ? 8.474 -11.330 -1.525 1.00 89.38 87 ARG A O 1
ATOM 687 N N . HIS A 1 88 ? 6.287 -11.008 -1.881 1.00 90.12 88 HIS A N 1
ATOM 688 C CA . HIS A 1 88 ? 5.858 -12.070 -0.971 1.00 90.12 88 HIS A CA 1
ATOM 689 C C . HIS A 1 88 ? 6.272 -13.473 -1.446 1.00 90.12 88 HIS A C 1
ATOM 691 O O . HIS A 1 88 ? 6.561 -14.337 -0.622 1.00 90.12 88 HIS A O 1
ATOM 697 N N . HIS A 1 89 ? 6.344 -13.671 -2.761 1.00 90.38 89 HIS A N 1
ATOM 698 C CA . HIS A 1 89 ? 6.798 -14.906 -3.400 1.00 90.38 89 HIS A CA 1
ATOM 699 C C . HIS A 1 89 ? 8.313 -14.933 -3.672 1.00 90.38 89 HIS A C 1
ATOM 701 O O . HIS A 1 89 ? 8.773 -15.745 -4.467 1.00 90.38 89 HIS A O 1
ATOM 707 N N . GLY A 1 90 ? 9.091 -14.034 -3.057 1.00 87.31 90 GLY A N 1
ATOM 708 C CA . GLY A 1 90 ? 10.548 -13.981 -3.221 1.00 87.31 90 GLY A CA 1
ATOM 709 C C . GLY A 1 90 ? 11.027 -13.369 -4.542 1.00 87.31 90 GLY A C 1
ATOM 710 O O . GLY A 1 90 ? 12.221 -13.361 -4.814 1.00 87.31 90 GLY A O 1
ATOM 711 N N . VAL A 1 91 ? 10.125 -12.818 -5.360 1.00 87.00 91 VAL A N 1
ATOM 712 C CA . VAL A 1 91 ? 10.462 -12.197 -6.648 1.00 87.00 91 VAL A CA 1
ATOM 713 C C . VAL A 1 91 ? 10.526 -10.679 -6.497 1.00 87.00 91 VAL A C 1
ATOM 715 O O . VAL A 1 91 ? 9.528 -10.015 -6.201 1.00 87.00 91 VAL A O 1
ATOM 718 N N . MET A 1 92 ? 11.690 -10.089 -6.760 1.00 86.44 92 MET A N 1
ATOM 719 C CA . MET A 1 92 ? 11.842 -8.636 -6.792 1.00 86.44 92 MET A CA 1
ATOM 720 C C . MET A 1 92 ? 11.450 -8.099 -8.170 1.00 86.44 92 MET A C 1
ATOM 722 O O . MET A 1 92 ? 12.249 -8.069 -9.096 1.00 86.44 92 MET A O 1
ATOM 726 N N . ALA A 1 93 ? 10.198 -7.668 -8.305 1.00 85.62 93 ALA A N 1
ATOM 727 C CA . ALA A 1 93 ? 9.698 -7.050 -9.528 1.00 85.62 93 ALA A CA 1
ATOM 728 C C . ALA A 1 93 ? 9.300 -5.599 -9.260 1.00 85.62 93 ALA A C 1
ATOM 730 O O . ALA A 1 93 ? 8.555 -5.319 -8.316 1.00 85.62 93 ALA A O 1
ATOM 731 N N . ILE A 1 94 ? 9.762 -4.667 -10.091 1.00 85.75 94 ILE A N 1
ATOM 732 C CA . ILE A 1 94 ? 9.342 -3.267 -10.003 1.00 85.75 94 ILE A CA 1
ATOM 733 C C . ILE A 1 94 ? 7.870 -3.196 -10.418 1.00 85.75 94 ILE A C 1
ATOM 735 O O . ILE A 1 94 ? 7.505 -3.587 -11.529 1.00 85.75 94 ILE A O 1
ATOM 739 N N . LYS A 1 95 ? 7.009 -2.674 -9.530 1.00 85.44 95 LYS A N 1
ATOM 740 C CA . LYS A 1 95 ? 5.544 -2.629 -9.700 1.00 85.44 95 LYS A CA 1
ATOM 741 C C . LYS A 1 95 ? 5.149 -2.072 -11.069 1.00 85.44 95 LYS A C 1
ATOM 743 O O . LYS A 1 95 ? 4.192 -2.542 -11.670 1.00 85.44 95 LYS A O 1
ATOM 748 N N . LYS A 1 96 ? 5.933 -1.107 -11.537 1.00 75.81 96 LYS A N 1
ATOM 749 C CA . LYS A 1 96 ? 5.743 -0.333 -12.754 1.00 75.81 96 LYS A CA 1
ATOM 750 C C . LYS A 1 96 ? 5.988 -1.097 -14.063 1.00 75.81 96 LYS A C 1
ATOM 752 O O . LYS A 1 96 ? 5.282 -0.834 -15.023 1.00 75.81 96 LYS A O 1
ATOM 757 N N . PHE A 1 97 ? 6.937 -2.034 -14.089 1.00 83.38 97 PHE A N 1
ATOM 758 C CA . PHE A 1 97 ? 7.418 -2.673 -15.327 1.00 83.38 97 PHE A CA 1
ATOM 759 C C . PHE A 1 97 ? 7.015 -4.146 -15.475 1.00 83.38 97 PHE A C 1
ATOM 761 O O . PHE A 1 97 ? 7.293 -4.761 -16.493 1.00 83.38 97 PHE A O 1
ATOM 768 N N . HIS A 1 98 ? 6.368 -4.732 -14.467 1.00 83.75 98 HIS A N 1
ATOM 769 C CA . HIS A 1 98 ? 6.081 -6.172 -14.429 1.00 83.75 98 HIS A CA 1
ATOM 770 C C . HIS A 1 98 ? 4.598 -6.510 -14.689 1.00 83.75 98 HIS A C 1
ATOM 772 O O . HIS A 1 98 ? 4.046 -7.424 -14.081 1.00 83.75 98 HIS A O 1
ATOM 778 N N . VAL A 1 99 ? 3.916 -5.737 -15.541 1.00 87.06 99 VAL A N 1
ATOM 779 C CA . VAL A 1 99 ? 2.520 -6.010 -15.926 1.00 87.06 99 VAL A CA 1
ATOM 780 C C . VAL A 1 99 ? 2.502 -6.943 -17.151 1.00 87.06 99 VAL A C 1
ATOM 782 O O . VAL A 1 99 ? 3.136 -6.599 -18.143 1.00 87.06 99 VAL A O 1
ATOM 785 N N . PRO A 1 100 ? 1.769 -8.077 -17.126 1.00 88.56 100 PRO A N 1
ATOM 786 C CA . PRO A 1 100 ? 0.950 -8.578 -16.021 1.00 88.56 100 PRO A CA 1
ATOM 787 C C . PRO A 1 100 ? 1.787 -9.226 -14.907 1.00 88.56 100 PRO A C 1
ATOM 789 O O . PRO A 1 100 ? 2.752 -9.943 -15.156 1.00 88.56 100 PRO A O 1
ATOM 792 N N . CYS A 1 101 ? 1.377 -9.005 -13.653 1.00 90.81 101 CYS A N 1
ATOM 793 C CA . CYS A 1 101 ? 2.032 -9.627 -12.504 1.00 90.81 101 CYS A CA 1
ATOM 794 C C . CYS A 1 101 ? 1.858 -11.157 -12.579 1.00 90.81 101 CYS A C 1
ATOM 796 O O . CYS A 1 101 ? 0.715 -11.611 -12.659 1.00 90.81 101 CYS A O 1
ATOM 798 N N . PRO A 1 102 ? 2.928 -11.968 -12.462 1.00 92.81 102 PRO A N 1
ATOM 799 C CA . PRO A 1 102 ? 2.815 -13.430 -12.521 1.00 92.81 102 PRO A CA 1
ATOM 800 C C . PRO A 1 102 ? 1.958 -14.002 -11.382 1.00 92.81 102 PRO A C 1
ATOM 802 O O . PRO A 1 102 ? 1.346 -15.054 -11.520 1.00 92.81 102 PRO A O 1
ATOM 805 N N . PHE A 1 103 ? 1.847 -13.273 -10.268 1.00 95.62 103 PHE A N 1
ATOM 806 C CA . PHE A 1 103 ? 1.014 -13.630 -9.117 1.00 95.62 103 PHE A CA 1
ATOM 807 C C . PHE A 1 103 ? -0.321 -12.867 -9.093 1.00 95.62 103 PHE A C 1
ATOM 809 O O . PHE A 1 103 ? -0.963 -12.770 -8.044 1.00 95.62 103 PHE A O 1
ATOM 816 N N . ALA A 1 104 ? -0.759 -12.287 -10.218 1.00 92.88 104 ALA A N 1
ATOM 817 C CA . ALA A 1 104 ? -2.009 -11.526 -10.290 1.00 92.88 104 ALA A CA 1
ATOM 818 C C . ALA A 1 104 ? -3.212 -12.355 -9.814 1.00 92.88 104 ALA A C 1
ATOM 820 O O . ALA A 1 104 ? -3.993 -11.853 -9.004 1.00 92.88 104 ALA A O 1
ATOM 821 N N . VAL A 1 105 ? -3.274 -13.622 -10.231 1.00 94.31 105 VAL A N 1
ATOM 822 C CA . VAL A 1 105 ? -4.320 -14.606 -9.898 1.00 94.31 105 VAL A CA 1
ATOM 823 C C . VAL A 1 105 ? -3.946 -15.526 -8.730 1.00 94.31 105 VAL A C 1
ATOM 825 O O . VAL A 1 105 ? -4.604 -16.529 -8.496 1.00 94.31 105 VAL A O 1
ATOM 828 N N . CYS A 1 106 ? -2.870 -15.223 -7.996 1.00 95.50 106 CYS A N 1
ATOM 829 C CA . CYS A 1 106 ? -2.474 -16.039 -6.853 1.00 95.50 106 CYS A CA 1
ATOM 830 C C . CYS A 1 106 ? -3.507 -15.937 -5.721 1.00 95.50 106 CYS A C 1
ATOM 832 O O . CYS A 1 106 ? -3.829 -14.834 -5.264 1.00 95.50 106 CYS A O 1
ATOM 834 N N . GLU A 1 107 ? -3.953 -17.093 -5.233 1.00 97.19 107 GLU A N 1
ATOM 835 C CA . GLU A 1 107 ? -4.933 -17.230 -4.152 1.00 97.19 107 GLU A CA 1
ATOM 836 C C . GLU A 1 107 ? -4.307 -17.698 -2.830 1.00 97.19 107 GLU A C 1
ATOM 838 O O . GLU A 1 107 ? -5.018 -18.163 -1.942 1.00 97.19 107 GLU A O 1
ATOM 843 N N . CYS A 1 108 ? -2.985 -17.574 -2.651 1.00 96.50 108 CYS A N 1
ATOM 844 C CA . CYS A 1 108 ? -2.363 -17.900 -1.365 1.00 96.50 108 CYS A CA 1
ATOM 845 C C . CYS A 1 108 ? -2.896 -16.992 -0.241 1.00 96.50 108 CYS A C 1
ATOM 847 O O . CYS A 1 108 ? -3.331 -15.861 -0.485 1.00 96.50 108 CYS A O 1
ATOM 849 N N . GLU A 1 109 ? -2.816 -17.460 1.007 1.00 96.94 109 GLU A N 1
ATOM 850 C CA . GLU A 1 109 ? -3.390 -16.767 2.170 1.00 96.94 109 GLU A CA 1
ATOM 851 C C . GLU A 1 109 ? -2.945 -15.297 2.264 1.00 96.94 109 GLU A C 1
ATOM 853 O O . GLU A 1 109 ? -3.764 -14.394 2.450 1.00 96.94 109 GLU A O 1
ATOM 858 N N . TRP A 1 110 ? -1.655 -15.023 2.055 1.00 96.00 110 TRP A N 1
ATOM 859 C CA . TRP A 1 110 ? -1.133 -13.658 2.089 1.00 96.00 110 TRP A CA 1
ATOM 860 C C . TRP A 1 110 ? -1.674 -12.797 0.945 1.00 96.00 110 TRP A C 1
ATOM 862 O O . TRP A 1 110 ? -2.009 -11.634 1.165 1.00 96.00 110 TRP A O 1
ATOM 872 N N . CYS A 1 111 ? -1.785 -13.347 -0.270 1.00 96.31 111 CYS A N 1
ATOM 873 C CA . CYS A 1 111 ? -2.304 -12.619 -1.428 1.00 96.31 111 CYS A CA 1
ATOM 874 C C . CYS A 1 111 ? -3.791 -12.280 -1.254 1.00 96.31 111 CYS A C 1
ATOM 876 O O . CYS A 1 111 ? -4.185 -11.152 -1.560 1.00 96.31 111 CYS A O 1
ATOM 878 N N . GLN A 1 112 ? -4.583 -13.187 -0.673 1.00 97.50 112 GLN A N 1
ATOM 879 C CA . GLN A 1 112 ? -5.971 -12.912 -0.293 1.00 97.50 112 GLN A CA 1
ATOM 880 C C . GLN A 1 112 ? -6.065 -11.816 0.780 1.00 97.50 112 GLN A C 1
ATOM 882 O O . GLN A 1 112 ? -6.878 -10.899 0.662 1.00 97.50 112 GLN A O 1
ATOM 887 N N . LEU A 1 113 ? -5.222 -11.865 1.819 1.00 96.62 113 LEU A N 1
ATOM 888 C CA . LEU A 1 113 ? -5.175 -10.831 2.862 1.00 96.62 113 LEU A CA 1
ATOM 889 C C . LEU A 1 113 ? -4.742 -9.467 2.314 1.00 96.62 113 LEU A C 1
ATOM 891 O O . LEU A 1 113 ? -5.308 -8.442 2.696 1.00 96.62 113 LEU A O 1
ATOM 895 N N . ASN A 1 114 ? -3.771 -9.446 1.400 1.00 95.38 114 ASN A N 1
ATOM 896 C CA . ASN A 1 114 ? -3.321 -8.228 0.739 1.00 95.38 114 ASN A CA 1
ATOM 897 C C . ASN A 1 114 ? -4.444 -7.607 -0.105 1.00 95.38 114 ASN A C 1
ATOM 899 O O . ASN A 1 114 ? -4.608 -6.390 -0.084 1.00 95.38 114 ASN A O 1
ATOM 903 N N . GLU A 1 115 ? -5.243 -8.416 -0.803 1.00 96.00 115 GLU A N 1
ATOM 904 C CA . GLU A 1 115 ? -6.395 -7.912 -1.556 1.00 96.00 115 GLU A CA 1
ATOM 905 C C . GLU A 1 115 ? -7.504 -7.395 -0.628 1.00 96.00 115 GLU A C 1
ATOM 907 O O . GLU A 1 115 ? -7.960 -6.265 -0.797 1.00 96.00 115 GLU A O 1
ATOM 912 N N . LYS A 1 116 ? -7.844 -8.131 0.441 1.00 96.69 116 LYS A N 1
ATOM 913 C CA . LYS A 1 116 ? -8.771 -7.655 1.489 1.00 96.69 116 LYS A CA 1
ATOM 914 C C . LYS A 1 116 ? -8.332 -6.305 2.061 1.00 96.69 116 LYS A C 1
ATOM 916 O O . LYS A 1 116 ? -9.137 -5.382 2.165 1.00 96.69 116 LYS A O 1
ATOM 921 N N . LYS A 1 117 ? -7.041 -6.152 2.376 1.00 96.38 117 LYS A N 1
ATOM 922 C CA . LYS A 1 117 ? -6.466 -4.881 2.838 1.00 96.38 117 LYS A CA 1
ATOM 923 C C . LYS A 1 117 ? -6.653 -3.760 1.809 1.00 96.38 117 LYS A C 1
ATOM 925 O O . LYS A 1 117 ? -6.987 -2.649 2.206 1.00 96.38 117 LYS A O 1
ATOM 930 N N . ARG A 1 118 ? -6.445 -4.022 0.512 1.00 95.38 118 ARG A N 1
ATOM 931 C CA . ARG A 1 118 ? -6.636 -3.015 -0.550 1.00 95.38 118 ARG A CA 1
ATOM 932 C C . ARG A 1 118 ? -8.083 -2.542 -0.643 1.00 95.38 118 ARG A C 1
ATOM 934 O O . ARG A 1 118 ? -8.295 -1.341 -0.778 1.00 95.38 118 ARG A O 1
ATOM 941 N N . VAL A 1 119 ? -9.050 -3.453 -0.527 1.00 97.00 119 VAL A N 1
ATOM 942 C CA . VAL A 1 119 ? -10.482 -3.112 -0.496 1.00 97.00 119 VAL A CA 1
ATOM 943 C C . VAL A 1 119 ? -10.799 -2.217 0.707 1.00 97.00 119 VAL A C 1
ATOM 945 O O . VAL A 1 119 ? -11.407 -1.162 0.541 1.00 97.00 119 VAL A O 1
ATOM 948 N N . ILE A 1 120 ? -10.303 -2.573 1.898 1.00 97.56 120 ILE A N 1
ATOM 949 C CA . ILE A 1 120 ? -10.481 -1.775 3.123 1.00 97.56 120 ILE A CA 1
ATOM 950 C C . ILE A 1 120 ? -9.849 -0.380 2.984 1.00 97.56 120 ILE A C 1
ATOM 952 O O . ILE A 1 120 ? -10.477 0.622 3.323 1.00 97.56 120 ILE A O 1
ATOM 956 N N . ASP A 1 121 ? -8.614 -0.299 2.473 1.00 95.31 121 ASP A N 1
ATOM 957 C CA . ASP A 1 121 ? -7.914 0.972 2.249 1.00 95.31 121 ASP A CA 1
ATOM 958 C C . ASP A 1 121 ? -8.688 1.858 1.247 1.00 95.31 121 ASP A C 1
ATOM 960 O O . ASP A 1 121 ? -8.821 3.063 1.467 1.00 95.31 121 ASP A O 1
ATOM 964 N N . ALA A 1 122 ? -9.244 1.279 0.176 1.00 95.62 122 ALA A N 1
ATOM 965 C CA . ALA A 1 122 ? -10.052 2.006 -0.806 1.00 95.62 122 ALA A CA 1
ATOM 966 C C . ALA A 1 122 ? -11.351 2.565 -0.199 1.00 95.62 122 ALA A C 1
ATOM 968 O O . ALA A 1 122 ? -11.717 3.712 -0.470 1.00 95.62 122 ALA A O 1
ATOM 969 N N . GLU A 1 123 ? -12.024 1.789 0.653 1.00 97.44 123 GLU A N 1
ATOM 970 C CA . GLU A 1 123 ? -13.238 2.225 1.344 1.00 97.44 123 GLU A CA 1
ATOM 971 C C . GLU A 1 123 ? -12.951 3.339 2.362 1.00 97.44 123 GLU A C 1
ATOM 973 O O . GLU A 1 123 ? -13.637 4.363 2.368 1.00 97.44 123 GLU A O 1
ATOM 978 N N . LEU A 1 124 ? -11.881 3.211 3.155 1.00 95.12 124 LEU A N 1
ATOM 979 C CA . LEU A 1 124 ? -11.429 4.271 4.064 1.00 95.12 124 LEU A CA 1
ATOM 980 C C . LEU A 1 124 ? -11.131 5.574 3.313 1.00 95.12 124 LEU A C 1
ATOM 982 O O . LEU A 1 124 ? -11.556 6.644 3.748 1.00 95.12 124 LEU A O 1
ATOM 986 N N . MET A 1 125 ? -10.454 5.492 2.164 1.00 93.94 125 MET A N 1
ATOM 987 C CA . MET A 1 125 ? -10.185 6.656 1.314 1.00 93.94 125 MET A CA 1
ATOM 988 C C . MET A 1 125 ? -11.476 7.278 0.769 1.00 93.94 125 MET A C 1
ATOM 990 O O . MET A 1 125 ? -11.565 8.498 0.646 1.00 93.94 125 MET A O 1
ATOM 994 N N . LYS A 1 126 ? -12.499 6.473 0.455 1.00 95.38 126 LYS A N 1
ATOM 995 C CA . LYS A 1 126 ? -13.815 6.979 0.036 1.00 95.38 126 LYS A CA 1
ATOM 996 C C . LYS A 1 126 ? -14.493 7.769 1.160 1.00 95.38 126 LYS A C 1
ATOM 998 O O . LYS A 1 126 ? -14.942 8.884 0.904 1.00 95.38 126 LYS A O 1
ATOM 1003 N N . ILE A 1 127 ? -14.503 7.237 2.385 1.00 94.19 127 ILE A N 1
ATOM 1004 C CA . ILE A 1 127 ? -15.059 7.919 3.567 1.00 94.19 127 ILE A CA 1
ATOM 1005 C C . ILE A 1 127 ? -14.322 9.241 3.819 1.00 94.19 127 ILE A C 1
ATOM 1007 O O . ILE A 1 127 ? -14.957 10.281 3.943 1.00 94.19 127 ILE A O 1
ATOM 1011 N N . GLN A 1 128 ? -12.986 9.228 3.804 1.00 91.81 128 GLN A N 1
ATOM 1012 C CA . GLN A 1 128 ? -12.174 10.434 4.012 1.00 91.81 128 GLN A CA 1
ATOM 1013 C C . GLN A 1 128 ? -12.441 11.523 2.963 1.00 91.81 128 GLN A C 1
ATOM 1015 O O . GLN A 1 128 ? -12.471 12.710 3.287 1.00 91.81 128 GLN A O 1
ATOM 1020 N N . ARG A 1 129 ? -12.642 11.141 1.695 1.00 92.25 129 ARG A N 1
ATOM 1021 C CA . ARG A 1 129 ? -12.986 12.096 0.631 1.00 92.25 129 ARG A CA 1
ATOM 1022 C C . ARG A 1 129 ? -14.376 12.704 0.831 1.00 92.25 129 ARG A C 1
ATOM 1024 O O . ARG A 1 129 ? -14.515 13.905 0.623 1.00 92.25 129 ARG A O 1
ATOM 1031 N N . ALA A 1 130 ? -15.365 11.908 1.243 1.00 92.44 130 ALA A N 1
ATOM 1032 C CA . ALA A 1 130 ? -16.710 12.401 1.549 1.00 92.44 130 ALA A CA 1
ATOM 1033 C C . ALA A 1 130 ? -16.695 13.376 2.742 1.00 92.44 130 ALA A C 1
ATOM 1035 O O . ALA A 1 130 ? -17.214 14.485 2.633 1.00 92.44 130 ALA A O 1
ATOM 1036 N N . GLU A 1 131 ? -15.984 13.025 3.823 1.00 89.81 131 GLU A N 1
ATOM 1037 C CA . GLU A 1 131 ? -15.771 13.902 4.987 1.00 89.81 131 GLU A CA 1
ATOM 1038 C C . GLU A 1 131 ? -15.147 15.247 4.572 1.00 89.81 131 GLU A C 1
ATOM 1040 O O . GLU A 1 131 ? -15.603 16.306 5.000 1.00 89.81 131 GLU A O 1
ATOM 1045 N N . LYS A 1 132 ? -14.137 15.228 3.687 1.00 89.31 132 LYS A N 1
ATOM 1046 C CA . LYS A 1 132 ? -13.465 16.446 3.200 1.00 89.31 132 LYS A CA 1
ATOM 1047 C C . LYS A 1 132 ? -14.373 17.336 2.343 1.00 89.31 132 LYS A C 1
ATOM 1049 O O . LYS A 1 132 ? -14.193 18.551 2.348 1.00 89.31 132 LYS A O 1
ATOM 1054 N N . ARG A 1 133 ? -15.320 16.753 1.603 1.00 91.12 133 ARG A N 1
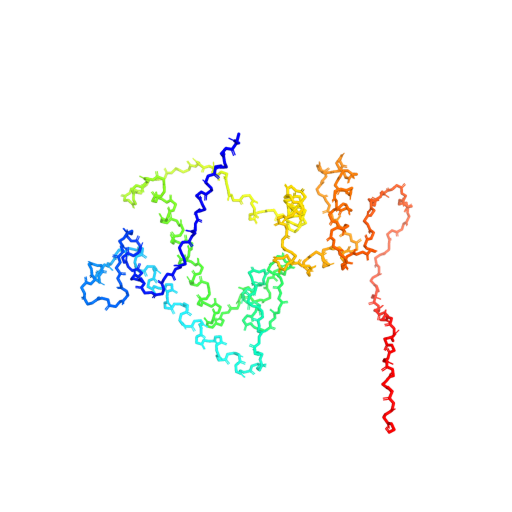ATOM 1055 C CA . ARG A 1 133 ? -16.300 17.505 0.803 1.00 91.12 133 ARG A CA 1
ATOM 1056 C C . ARG A 1 133 ? -17.452 18.072 1.635 1.00 91.12 133 ARG A C 1
ATOM 1058 O O . ARG A 1 133 ? -18.253 18.828 1.101 1.00 91.12 133 ARG A O 1
ATOM 1065 N N . GLY A 1 134 ? -17.538 17.732 2.924 1.00 82.81 134 GLY A N 1
ATOM 1066 C CA . GLY A 1 134 ? -18.695 18.077 3.753 1.00 82.81 134 GLY A CA 1
ATOM 1067 C C . GLY A 1 134 ? -19.963 17.316 3.352 1.00 82.81 134 GLY A C 1
ATOM 1068 O O . GLY A 1 134 ? -21.056 17.664 3.793 1.00 82.81 134 GLY A O 1
ATOM 1069 N N . GLU A 1 135 ? -19.831 16.274 2.526 1.00 69.75 135 GLU A N 1
ATOM 1070 C CA . GLU A 1 135 ? -20.931 15.392 2.155 1.00 69.75 135 GLU A CA 1
ATOM 1071 C C . GLU A 1 135 ? -21.262 14.522 3.370 1.00 69.75 135 GLU A C 1
ATOM 1073 O O . GLU A 1 135 ? -20.477 13.663 3.781 1.00 69.75 135 GLU A O 1
ATOM 1078 N N . CYS A 1 136 ? -22.426 14.759 3.977 1.00 54.06 136 CYS A N 1
ATOM 1079 C CA . CYS A 1 136 ? -22.927 13.899 5.041 1.00 54.06 136 CYS A CA 1
ATOM 1080 C C . CYS A 1 136 ? -23.093 12.462 4.501 1.00 54.06 136 CYS A C 1
ATOM 1082 O O . CYS A 1 136 ? -23.779 12.280 3.494 1.00 54.06 136 CYS A O 1
ATOM 1084 N N . PRO A 1 137 ? -22.546 11.422 5.161 1.00 54.62 137 PRO A N 1
ATOM 1085 C CA . PRO A 1 137 ? -22.550 10.045 4.646 1.00 54.62 137 PRO A CA 1
ATOM 1086 C C . PRO A 1 137 ? -23.923 9.351 4.529 1.00 54.62 137 PRO A C 1
ATOM 1088 O O . PRO A 1 137 ? -23.966 8.155 4.253 1.00 54.62 137 PRO A O 1
ATOM 1091 N N . HIS A 1 138 ? -25.041 10.049 4.756 1.00 52.00 138 HIS A N 1
ATOM 1092 C CA . HIS A 1 138 ? -26.371 9.445 4.908 1.00 52.00 138 HIS A CA 1
ATOM 1093 C C . HIS A 1 138 ? -27.374 9.753 3.785 1.00 52.00 138 HIS A C 1
ATOM 1095 O O . HIS A 1 138 ? -28.564 9.494 3.945 1.00 52.00 138 HIS A O 1
ATOM 1101 N N . SER A 1 139 ? -26.923 10.227 2.624 1.00 41.41 139 SER A N 1
ATOM 1102 C CA . SER A 1 139 ? -27.805 10.454 1.471 1.00 41.41 139 SER A CA 1
ATOM 1103 C C . SER A 1 139 ? -27.390 9.566 0.292 1.00 41.41 139 SER A C 1
ATOM 1105 O O . SER A 1 139 ? -26.316 9.779 -0.273 1.00 41.41 139 SER A O 1
ATOM 1107 N N . PRO A 1 140 ? -28.195 8.564 -0.111 1.00 50.91 140 PRO A N 1
ATOM 1108 C CA . PRO A 1 140 ? -27.970 7.854 -1.359 1.00 50.91 140 PRO A CA 1
ATOM 1109 C C . PRO A 1 140 ? -28.469 8.745 -2.500 1.00 50.91 140 PRO A C 1
ATOM 1111 O O . PRO A 1 140 ? -29.625 8.664 -2.902 1.00 50.91 140 PRO A O 1
ATOM 1114 N N . THR A 1 141 ? -27.608 9.623 -3.008 1.00 45.03 141 THR A N 1
ATOM 1115 C CA . THR A 1 141 ? -27.915 10.435 -4.192 1.00 45.03 141 THR A CA 1
ATOM 1116 C C . THR A 1 141 ? -26.789 10.344 -5.211 1.00 45.03 141 THR A C 1
ATOM 1118 O O . THR A 1 141 ? -25.648 10.729 -4.978 1.00 45.03 141 THR A O 1
ATOM 1121 N N . SER A 1 142 ? -27.165 9.749 -6.337 1.00 61.34 142 SER A N 1
ATOM 1122 C CA . SER A 1 142 ? -26.484 9.636 -7.619 1.00 61.34 142 SER A CA 1
ATOM 1123 C C . SER A 1 142 ? -26.265 10.994 -8.292 1.00 61.34 142 SER A C 1
ATOM 1125 O O . SER A 1 142 ? -27.261 11.666 -8.538 1.00 61.34 142 SER A O 1
ATOM 1127 N N . SER A 1 143 ? -25.009 11.323 -8.632 1.00 51.00 143 SER A N 1
ATOM 1128 C CA . SER A 1 143 ? -24.533 12.263 -9.685 1.00 51.00 143 SER A CA 1
ATOM 1129 C C . SER A 1 143 ? -23.130 12.746 -9.278 1.00 51.00 143 SER A C 1
ATOM 1131 O O . SER A 1 143 ? -22.985 13.372 -8.235 1.00 51.00 143 SER A O 1
ATOM 1133 N N . ASP A 1 144 ? -22.046 12.216 -9.840 1.00 56.53 144 ASP A N 1
ATOM 1134 C CA . ASP A 1 144 ? -21.386 12.601 -11.103 1.00 56.53 144 ASP A CA 1
ATOM 1135 C C . ASP A 1 144 ? -20.744 14.005 -11.113 1.00 56.53 144 ASP A C 1
ATOM 1137 O O . ASP A 1 144 ? -21.368 15.009 -10.781 1.00 56.53 144 ASP A O 1
ATOM 1141 N N . SER A 1 145 ? -19.493 14.021 -11.586 1.00 63.31 145 SER A N 1
ATOM 1142 C CA . SER A 1 145 ? -18.605 15.132 -11.960 1.00 63.31 145 SER A CA 1
ATOM 1143 C C . SER A 1 145 ? -18.083 16.087 -10.871 1.00 63.31 145 SER A C 1
ATOM 1145 O O . SER A 1 145 ? -18.764 16.962 -10.350 1.00 63.31 145 SER A O 1
ATOM 1147 N N . GLY A 1 146 ? -16.783 15.953 -10.597 1.00 40.53 146 GLY A N 1
ATOM 1148 C CA . GLY A 1 146 ? -16.003 16.845 -9.743 1.00 40.53 146 GLY A CA 1
ATOM 1149 C C . GLY A 1 146 ? -14.528 16.472 -9.798 1.00 40.53 146 GLY A C 1
ATOM 1150 O O . GLY A 1 146 ? -13.960 16.016 -8.806 1.00 40.53 146 GLY A O 1
ATOM 1151 N N . ASP A 1 147 ? -13.954 16.590 -10.995 1.00 48.00 147 ASP A N 1
ATOM 1152 C CA . ASP A 1 147 ? -12.534 16.404 -11.276 1.00 48.00 147 ASP A CA 1
ATOM 1153 C C . ASP A 1 147 ? -11.730 17.383 -10.407 1.00 48.00 147 ASP A C 1
ATOM 1155 O O . ASP A 1 147 ? -11.864 18.604 -10.523 1.00 48.00 147 ASP A O 1
ATOM 1159 N N . SER A 1 148 ? -10.976 16.844 -9.448 1.00 48.69 148 SER A N 1
ATOM 1160 C CA . SER A 1 148 ? -10.151 17.635 -8.542 1.00 48.69 148 SER A CA 1
ATOM 1161 C C . SER A 1 148 ? -8.682 17.306 -8.807 1.00 48.69 148 SER A C 1
ATOM 1163 O O . SER A 1 148 ? -8.278 16.145 -8.681 1.00 48.69 148 SER A O 1
ATOM 1165 N N . PRO A 1 149 ? -7.874 18.310 -9.178 1.00 47.38 149 PRO A N 1
ATOM 1166 C CA . PRO A 1 149 ? -6.510 18.125 -9.640 1.00 47.38 149 PRO A CA 1
ATOM 1167 C C . PRO A 1 149 ? -5.625 17.754 -8.455 1.00 47.38 149 PRO A C 1
ATOM 1169 O O . PRO A 1 149 ? -5.337 18.622 -7.641 1.00 47.38 149 PRO A O 1
ATOM 1172 N N . MET A 1 150 ? -5.257 16.474 -8.323 1.00 50.62 150 MET A N 1
ATOM 1173 C CA . MET A 1 150 ? -4.073 15.967 -7.588 1.00 50.62 150 MET A CA 1
ATOM 1174 C C . MET A 1 150 ? -3.945 14.423 -7.673 1.00 50.62 150 MET A C 1
ATOM 1176 O O . MET A 1 150 ? -3.433 13.792 -6.753 1.00 50.62 150 MET A O 1
ATOM 1180 N N . ASP A 1 151 ? -4.399 13.792 -8.767 1.00 44.91 151 ASP A N 1
ATOM 1181 C CA . ASP A 1 151 ? -4.163 12.352 -9.035 1.00 44.91 151 ASP A CA 1
ATOM 1182 C C . ASP A 1 151 ? -3.381 12.099 -10.342 1.00 44.91 151 ASP A C 1
ATOM 1184 O O . ASP A 1 151 ? -3.190 10.961 -10.773 1.00 44.91 151 ASP A O 1
ATOM 1188 N N . TYR A 1 152 ? -2.869 13.165 -10.974 1.00 52.78 152 TYR A N 1
ATOM 1189 C CA . TYR A 1 152 ? -2.122 13.055 -12.232 1.00 52.78 152 TYR A CA 1
ATOM 1190 C C . TYR A 1 152 ? -0.794 12.295 -12.052 1.00 52.78 152 TYR A C 1
ATOM 1192 O O . TYR A 1 152 ? -0.382 11.541 -12.935 1.00 52.78 152 TYR A O 1
ATOM 1200 N N . GLU A 1 153 ? -0.167 12.394 -10.873 1.00 49.19 153 GLU A N 1
ATOM 1201 C CA . GLU A 1 153 ? 1.083 11.690 -10.571 1.00 49.19 153 GLU A CA 1
ATOM 1202 C C . GLU A 1 153 ? 0.928 10.166 -10.582 1.00 49.19 153 GLU A C 1
ATOM 1204 O O . GLU A 1 153 ? 1.906 9.460 -10.824 1.00 49.19 153 GLU A O 1
ATOM 1209 N N . GLN A 1 154 ? -0.270 9.611 -10.368 1.00 57.41 154 GLN A N 1
ATOM 1210 C CA . GLN A 1 154 ? -0.447 8.157 -10.398 1.00 57.41 154 GLN A CA 1
ATOM 1211 C C . GLN A 1 154 ? -0.521 7.609 -11.830 1.00 57.41 154 GLN A C 1
ATOM 1213 O O . GLN A 1 154 ? -0.031 6.498 -12.056 1.00 57.41 154 GLN A O 1
ATOM 1218 N N . ASN A 1 155 ? -0.968 8.413 -12.801 1.00 57.06 155 ASN A N 1
ATOM 1219 C CA . ASN A 1 155 ? -1.195 7.999 -14.192 1.00 57.06 155 ASN A CA 1
ATOM 1220 C C . ASN A 1 155 ? -0.045 8.305 -15.165 1.00 57.06 155 ASN A C 1
ATOM 1222 O O . ASN A 1 155 ? -0.052 7.795 -16.281 1.00 57.06 155 ASN A O 1
ATOM 1226 N N . LEU A 1 156 ? 0.969 9.078 -14.762 1.00 64.69 156 LEU A N 1
ATOM 1227 C CA . LEU A 1 156 ? 2.149 9.297 -15.608 1.00 64.69 156 LEU A CA 1
ATOM 1228 C C . LEU A 1 156 ? 2.875 7.979 -15.925 1.00 64.69 156 LEU A C 1
ATOM 1230 O O . LEU A 1 156 ? 3.022 7.104 -15.052 1.00 64.69 156 LEU A O 1
ATOM 1234 N N . SER A 1 157 ? 3.385 7.868 -17.153 1.00 67.69 157 SER A N 1
ATOM 1235 C CA . SER A 1 157 ? 4.154 6.707 -17.594 1.00 67.69 157 SER A CA 1
ATOM 1236 C C . SER A 1 157 ? 5.409 6.489 -16.731 1.00 67.69 157 SER A C 1
ATOM 1238 O O . SER A 1 157 ? 5.913 7.390 -16.040 1.00 67.69 157 SER A O 1
ATOM 1240 N N . PRO A 1 158 ? 5.932 5.256 -16.689 1.00 60.06 158 PRO A N 1
ATOM 1241 C CA . PRO A 1 158 ? 7.320 5.011 -17.015 1.00 60.06 158 PRO A CA 1
ATOM 1242 C C . PRO A 1 158 ? 8.349 6.133 -16.847 1.00 60.06 158 PRO A C 1
ATOM 1244 O O . PRO A 1 158 ? 8.961 6.419 -15.812 1.00 60.06 158 PRO A O 1
ATOM 1247 N N . GLU A 1 159 ? 8.401 6.821 -17.959 1.00 67.81 159 GLU A N 1
ATOM 1248 C CA . GLU A 1 159 ? 9.464 7.677 -18.395 1.00 67.81 159 GLU A CA 1
ATOM 1249 C C . GLU A 1 159 ? 9.141 9.082 -17.879 1.00 67.81 159 GLU A C 1
ATOM 1251 O O . GLU A 1 159 ? 9.972 9.739 -17.254 1.00 67.81 159 GLU A O 1
ATOM 1256 N N . ALA A 1 160 ? 7.866 9.476 -17.972 1.00 69.50 160 ALA A N 1
ATOM 1257 C CA . ALA A 1 160 ? 7.372 10.773 -17.534 1.00 69.50 160 ALA A CA 1
ATOM 1258 C C . ALA A 1 160 ? 7.565 11.018 -16.031 1.00 69.50 160 ALA A C 1
ATOM 1260 O O . ALA A 1 160 ? 7.843 12.142 -15.630 1.00 69.50 160 ALA A O 1
ATOM 1261 N N . LYS A 1 161 ? 7.478 9.987 -15.178 1.00 70.56 161 LYS A N 1
ATOM 1262 C CA . LYS A 1 161 ? 7.750 10.134 -13.730 1.00 70.56 161 LYS A CA 1
ATOM 1263 C C . LYS A 1 161 ? 9.231 10.351 -13.425 1.00 70.56 161 LYS A C 1
ATOM 1265 O O . LYS A 1 161 ? 9.551 11.082 -12.488 1.00 70.56 161 LYS A O 1
ATOM 1270 N N . VAL A 1 162 ? 10.122 9.699 -14.176 1.00 72.44 162 VAL A N 1
ATOM 1271 C CA . VAL A 1 162 ? 11.577 9.872 -14.027 1.00 72.44 162 VAL A CA 1
ATOM 1272 C C . VAL A 1 162 ? 11.952 11.273 -14.483 1.00 72.44 162 VAL A C 1
ATOM 1274 O O . VAL A 1 162 ? 12.603 12.002 -13.742 1.00 72.44 162 VAL A O 1
ATOM 1277 N N . ILE A 1 163 ? 11.431 11.691 -15.636 1.00 70.62 163 ILE A N 1
ATOM 1278 C CA . ILE A 1 163 ? 11.626 13.034 -16.179 1.00 70.62 163 ILE A CA 1
ATOM 1279 C C . ILE A 1 163 ? 11.035 14.089 -15.235 1.00 70.62 163 ILE A C 1
ATOM 1281 O O . ILE A 1 163 ? 11.718 15.047 -14.900 1.00 70.62 163 ILE A O 1
ATOM 1285 N N . HIS A 1 164 ? 9.836 13.879 -14.687 1.00 74.81 164 HIS A N 1
ATOM 1286 C CA . HIS A 1 164 ? 9.257 14.766 -13.672 1.00 74.81 164 HIS A CA 1
ATOM 1287 C C . HIS A 1 164 ? 10.118 14.846 -12.401 1.00 74.81 164 HIS A C 1
ATOM 1289 O O . HIS A 1 164 ? 10.303 15.926 -11.840 1.00 74.81 164 HIS A O 1
ATOM 1295 N N . SER A 1 165 ? 10.682 13.720 -11.954 1.00 73.69 165 SER A N 1
ATOM 1296 C CA . SER A 1 165 ? 11.591 13.693 -10.803 1.00 73.69 165 SER A CA 1
ATOM 1297 C C . SER A 1 165 ? 12.870 14.482 -11.097 1.00 73.69 165 SER A C 1
ATOM 1299 O O . SER A 1 165 ? 13.284 15.288 -10.270 1.00 73.69 165 SER A O 1
ATOM 1301 N N . LEU A 1 166 ? 13.445 14.327 -12.295 1.00 73.12 166 LEU A N 1
ATOM 1302 C CA . LEU A 1 166 ? 14.599 15.106 -12.756 1.00 73.12 166 LEU A CA 1
ATOM 1303 C C . LEU A 1 166 ? 14.276 16.605 -12.848 1.00 73.12 166 LEU A C 1
ATOM 1305 O O . LEU A 1 166 ? 15.027 17.419 -12.323 1.00 73.12 166 LEU A O 1
ATOM 1309 N N . LEU A 1 167 ? 13.134 16.985 -13.424 1.00 71.25 167 LEU A N 1
ATOM 1310 C CA . LEU A 1 167 ? 12.686 18.382 -13.510 1.00 71.25 167 LEU A CA 1
ATOM 1311 C C . LEU A 1 167 ? 12.441 19.000 -12.128 1.00 71.25 167 LEU A C 1
ATOM 1313 O O . LEU A 1 167 ? 12.807 20.151 -11.881 1.00 71.25 167 LEU A O 1
ATOM 1317 N N . THR A 1 168 ? 11.880 18.226 -11.197 1.00 76.44 168 THR A N 1
ATOM 1318 C CA . THR A 1 168 ? 11.718 18.644 -9.799 1.00 76.44 168 THR A CA 1
ATOM 1319 C C . THR A 1 168 ? 13.083 18.894 -9.158 1.00 76.44 168 THR A C 1
ATOM 1321 O O . THR A 1 168 ? 13.274 19.920 -8.512 1.00 76.44 168 THR A O 1
ATOM 1324 N N . LEU A 1 169 ? 14.063 18.014 -9.386 1.00 69.62 169 LEU A N 1
ATOM 1325 C CA . LEU A 1 169 ? 15.433 18.191 -8.894 1.00 69.62 169 LEU A CA 1
ATOM 1326 C C . LEU A 1 169 ? 16.153 19.394 -9.506 1.00 69.62 169 LEU A C 1
ATOM 1328 O O . LEU A 1 169 ? 16.905 20.079 -8.811 1.00 69.62 169 LEU A O 1
ATOM 1332 N N . LEU A 1 170 ? 15.927 19.665 -10.789 1.00 67.50 170 LEU A N 1
ATOM 1333 C CA . LEU A 1 170 ? 16.461 20.846 -11.464 1.00 67.50 170 LEU A CA 1
ATOM 1334 C C . LEU A 1 170 ? 15.843 22.138 -10.915 1.00 67.50 170 LEU A C 1
ATOM 1336 O O . LEU A 1 170 ? 16.535 23.150 -10.837 1.00 67.50 170 LEU A O 1
ATOM 1340 N N . SER A 1 171 ? 14.583 22.076 -10.472 1.00 72.94 171 SER A N 1
ATOM 1341 C CA . SER A 1 171 ? 13.855 23.193 -9.854 1.00 72.94 171 SER A CA 1
ATOM 1342 C C . SER A 1 171 ? 14.256 23.455 -8.395 1.00 72.94 171 SER A C 1
ATOM 1344 O O . SER A 1 171 ? 14.014 24.544 -7.872 1.00 72.94 171 SER A O 1
ATOM 1346 N N . LEU A 1 172 ? 14.866 22.478 -7.714 1.00 73.19 172 LEU A N 1
ATOM 1347 C CA . LEU A 1 172 ? 15.384 22.647 -6.358 1.00 73.19 172 LEU A CA 1
ATOM 1348 C C . LEU A 1 172 ? 16.737 23.366 -6.370 1.00 73.19 172 LEU A C 1
ATOM 1350 O O . LEU A 1 172 ? 17.593 23.140 -7.226 1.00 73.19 172 LEU A O 1
ATOM 1354 N N . SER A 1 173 ? 16.962 24.214 -5.362 1.00 74.31 173 SER A N 1
ATOM 1355 C CA . SER A 1 173 ? 18.263 24.861 -5.175 1.00 74.31 173 SER A CA 1
ATOM 1356 C C . SER A 1 173 ? 19.369 23.811 -4.953 1.00 74.31 173 SER A C 1
ATOM 1358 O O . SER A 1 173 ? 19.139 22.871 -4.182 1.00 74.31 173 SER A O 1
ATOM 1360 N N . PRO A 1 174 ? 20.574 23.967 -5.538 1.00 70.62 174 PRO A N 1
ATOM 1361 C CA . PRO A 1 174 ? 21.650 22.971 -5.447 1.00 70.62 174 PRO A CA 1
ATOM 1362 C C . PRO A 1 174 ? 22.034 22.578 -4.013 1.00 70.62 174 PRO A C 1
ATOM 1364 O O . PRO A 1 174 ? 22.420 21.445 -3.762 1.00 70.62 174 PRO A O 1
ATOM 1367 N N . SER A 1 175 ? 21.880 23.493 -3.052 1.00 72.88 175 SER A N 1
ATOM 1368 C CA . SER A 1 175 ? 22.190 23.272 -1.634 1.00 72.88 175 SER A CA 1
ATOM 1369 C C . SER A 1 175 ? 21.118 22.503 -0.851 1.00 72.88 175 SER A C 1
ATOM 1371 O O . SER A 1 175 ? 21.340 22.178 0.312 1.00 72.88 175 SER A O 1
ATOM 1373 N N . SER A 1 176 ? 19.955 22.234 -1.451 1.00 69.00 176 SER A N 1
ATOM 1374 C CA . SER A 1 176 ? 18.836 21.523 -0.808 1.00 69.00 176 SER A CA 1
ATOM 1375 C C . SER A 1 176 ? 18.702 20.058 -1.229 1.00 69.00 176 SER A C 1
ATOM 1377 O O . SER A 1 176 ? 17.814 19.365 -0.740 1.00 69.00 176 SER A O 1
ATOM 1379 N N . PHE A 1 177 ? 19.555 19.595 -2.144 1.00 67.81 177 PHE A N 1
ATOM 1380 C CA . PHE A 1 177 ? 19.530 18.223 -2.630 1.00 67.81 177 PHE A CA 1
ATOM 1381 C C . PHE A 1 177 ? 20.281 17.299 -1.666 1.00 67.81 177 PHE A C 1
ATOM 1383 O O . PHE A 1 177 ? 21.458 17.525 -1.397 1.00 67.81 177 PHE A O 1
ATOM 1390 N N . ASP A 1 178 ? 19.604 16.262 -1.165 1.00 72.50 178 ASP A N 1
ATOM 1391 C CA . ASP A 1 178 ? 20.224 15.179 -0.399 1.00 72.50 178 ASP A CA 1
ATOM 1392 C C . ASP A 1 178 ? 20.406 13.950 -1.305 1.00 72.50 178 ASP A C 1
ATOM 1394 O O . ASP A 1 178 ? 19.420 13.259 -1.604 1.00 72.50 178 ASP A O 1
ATOM 1398 N N . PRO A 1 179 ? 21.654 13.647 -1.709 1.00 65.69 179 PRO A N 1
ATOM 1399 C CA . PRO A 1 179 ? 21.980 12.493 -2.531 1.00 65.69 179 PRO A CA 1
ATOM 1400 C C . PRO A 1 179 ? 21.454 11.171 -1.963 1.00 65.69 179 PRO A C 1
ATOM 1402 O O . PRO A 1 179 ? 21.118 10.283 -2.736 1.00 65.69 179 PRO A O 1
ATOM 1405 N N . SER A 1 180 ? 21.354 11.009 -0.644 1.00 65.94 180 SER A N 1
ATOM 1406 C CA . SER A 1 180 ? 21.002 9.723 -0.024 1.00 65.94 180 SER A CA 1
ATOM 1407 C C . SER A 1 180 ? 19.531 9.325 -0.200 1.00 65.94 180 SER A C 1
ATOM 1409 O O . SER A 1 180 ? 19.183 8.149 -0.116 1.00 65.94 180 SER A O 1
ATOM 1411 N N . THR A 1 181 ? 18.657 10.295 -0.478 1.00 68.31 181 THR A N 1
ATOM 1412 C CA . THR A 1 181 ? 17.206 10.078 -0.617 1.00 68.31 181 THR A CA 1
ATOM 1413 C C . THR A 1 181 ? 16.776 9.697 -2.031 1.00 68.31 181 THR A C 1
ATOM 1415 O O . THR A 1 181 ? 15.604 9.384 -2.270 1.00 68.31 181 THR A O 1
ATOM 1418 N N . PHE A 1 182 ? 17.713 9.735 -2.974 1.00 71.44 182 PHE A N 1
ATOM 1419 C CA . PHE A 1 182 ? 17.439 9.599 -4.389 1.00 71.44 182 PHE A CA 1
ATOM 1420 C C . PHE A 1 182 ? 17.730 8.181 -4.892 1.00 71.44 182 PHE A C 1
ATOM 1422 O O . PHE A 1 182 ? 18.749 7.581 -4.561 1.00 71.44 182 PHE A O 1
ATOM 1429 N N . ASP A 1 183 ? 16.813 7.623 -5.684 1.00 72.31 183 ASP A N 1
ATOM 1430 C CA . ASP A 1 183 ? 16.909 6.247 -6.182 1.00 72.31 183 ASP A CA 1
ATOM 1431 C C . ASP A 1 183 ? 17.782 6.190 -7.446 1.00 72.31 183 ASP A C 1
ATOM 1433 O O . ASP A 1 183 ? 17.291 6.236 -8.577 1.00 72.31 183 ASP A O 1
ATOM 1437 N N . TYR A 1 184 ? 19.099 6.106 -7.246 1.00 74.12 184 TYR A N 1
ATOM 1438 C CA . TYR A 1 184 ? 20.084 5.996 -8.331 1.00 74.12 184 TYR A CA 1
ATOM 1439 C C . TYR A 1 184 ? 19.850 4.791 -9.231 1.00 74.12 184 TYR A C 1
ATOM 1441 O O . TYR A 1 184 ? 20.103 4.860 -10.434 1.00 74.12 184 TYR A O 1
ATOM 1449 N N . GLN A 1 185 ? 19.352 3.693 -8.662 1.00 69.75 185 GLN A N 1
ATOM 1450 C CA . GLN A 1 185 ? 19.131 2.471 -9.414 1.00 69.75 185 GLN A CA 1
ATOM 1451 C C . GLN A 1 185 ? 17.988 2.654 -10.413 1.00 69.75 185 GLN A C 1
ATOM 1453 O O . GLN A 1 185 ? 18.077 2.169 -11.538 1.00 69.75 185 GLN A O 1
ATOM 1458 N N . ALA A 1 186 ? 16.940 3.398 -10.045 1.00 72.19 186 ALA A N 1
ATOM 1459 C CA . ALA A 1 186 ? 15.846 3.712 -10.957 1.00 72.19 186 ALA A CA 1
ATOM 1460 C C . ALA A 1 186 ? 16.313 4.525 -12.177 1.00 72.19 186 ALA A C 1
ATOM 1462 O O . ALA A 1 186 ? 15.884 4.229 -13.291 1.00 72.19 186 ALA A O 1
ATOM 1463 N N . LEU A 1 187 ? 17.207 5.503 -11.993 1.00 74.31 187 LEU A N 1
ATOM 1464 C CA . LEU A 1 187 ? 17.788 6.263 -13.108 1.00 74.31 187 LEU A CA 1
ATOM 1465 C C . LEU A 1 187 ? 18.763 5.441 -13.940 1.00 74.31 187 LEU A C 1
ATOM 1467 O O . LEU A 1 187 ? 18.701 5.491 -15.162 1.00 74.31 187 LEU A O 1
ATOM 1471 N N . SER A 1 188 ? 19.650 4.684 -13.293 1.00 74.50 188 SER A N 1
ATOM 1472 C CA . SER A 1 188 ? 20.598 3.822 -13.998 1.00 74.50 188 SER A CA 1
ATOM 1473 C C . SER A 1 188 ? 19.859 2.814 -14.880 1.00 74.50 188 SER A C 1
ATOM 1475 O O . SER A 1 188 ? 20.155 2.705 -16.065 1.00 74.50 188 SER A O 1
ATOM 1477 N N . ASN A 1 189 ? 18.815 2.170 -14.348 1.00 74.06 189 ASN A N 1
ATOM 1478 C CA . ASN A 1 189 ? 17.973 1.254 -15.116 1.00 74.06 189 ASN A CA 1
ATOM 1479 C C . ASN A 1 189 ? 17.216 1.962 -16.251 1.00 74.06 189 ASN A C 1
ATOM 1481 O O . ASN A 1 189 ? 16.998 1.360 -17.296 1.00 74.06 189 ASN A O 1
ATOM 1485 N N . PHE A 1 190 ? 16.804 3.218 -16.050 1.00 78.31 190 PHE A N 1
ATOM 1486 C CA . PHE A 1 190 ? 16.127 4.016 -17.072 1.00 78.31 190 PHE A CA 1
ATOM 1487 C C . PHE A 1 190 ? 17.054 4.346 -18.249 1.00 78.31 190 PHE A C 1
ATOM 1489 O O . PHE A 1 190 ? 16.677 4.137 -19.397 1.00 78.31 190 PHE A O 1
ATOM 1496 N N . PHE A 1 191 ? 18.279 4.798 -17.971 1.00 77.75 191 PHE A N 1
ATOM 1497 C CA . PHE A 1 191 ? 19.272 5.109 -19.004 1.00 77.75 191 PHE A CA 1
ATOM 1498 C C . PHE A 1 191 ? 19.947 3.875 -19.609 1.00 77.75 191 PHE A C 1
ATOM 1500 O O . PHE A 1 191 ? 20.540 3.972 -20.676 1.00 77.75 191 PHE A O 1
ATOM 1507 N N . ALA A 1 192 ? 19.842 2.711 -18.966 1.00 77.19 192 ALA A N 1
ATOM 1508 C CA . ALA A 1 192 ? 20.284 1.444 -19.540 1.00 77.19 192 ALA A CA 1
ATOM 1509 C C . ALA A 1 192 ? 19.339 0.913 -20.637 1.00 77.19 192 ALA A C 1
ATOM 1511 O O . ALA A 1 192 ? 19.670 -0.073 -21.298 1.00 77.19 192 ALA A O 1
ATOM 1512 N N . LEU A 1 193 ? 18.162 1.524 -20.834 1.00 75.69 193 LEU A N 1
ATOM 1513 C CA . LEU A 1 193 ? 17.265 1.154 -21.925 1.00 75.69 193 LEU A CA 1
ATOM 1514 C C . LEU A 1 193 ? 17.880 1.573 -23.273 1.00 75.69 193 LEU A C 1
ATOM 1516 O O . LEU A 1 193 ? 18.263 2.731 -23.426 1.00 75.69 193 LEU A O 1
ATOM 1520 N N . PRO A 1 194 ? 17.927 0.677 -24.277 1.00 75.94 194 PRO A N 1
ATOM 1521 C CA . PRO A 1 194 ? 18.518 0.990 -25.581 1.00 75.94 194 PRO A CA 1
ATOM 1522 C C . PRO A 1 194 ? 17.707 2.033 -26.361 1.00 75.94 194 PRO A C 1
ATOM 1524 O O . PRO A 1 194 ? 18.242 2.703 -27.239 1.00 75.94 194 PRO A O 1
ATOM 1527 N N . LEU A 1 195 ? 16.412 2.157 -26.056 1.00 80.81 195 LEU A N 1
ATOM 1528 C CA . LEU A 1 195 ? 15.513 3.125 -26.664 1.00 80.81 195 LEU A CA 1
ATOM 1529 C C . LEU A 1 195 ? 14.504 3.609 -25.621 1.00 80.81 195 LEU A C 1
ATOM 1531 O O . LEU A 1 195 ? 13.871 2.801 -24.939 1.00 80.81 195 LEU A O 1
ATOM 1535 N N . ILE A 1 196 ? 14.329 4.926 -25.537 1.00 80.38 196 ILE A N 1
ATOM 1536 C CA . ILE A 1 196 ? 13.295 5.570 -24.726 1.00 80.38 196 ILE A CA 1
ATOM 1537 C C . ILE A 1 196 ? 12.269 6.160 -25.691 1.00 80.38 196 ILE A C 1
ATOM 1539 O O . ILE A 1 196 ? 12.580 7.065 -26.463 1.00 80.38 196 ILE A O 1
ATOM 1543 N N . THR A 1 197 ? 11.042 5.646 -25.662 1.00 77.62 197 THR A N 1
ATOM 1544 C CA . THR A 1 197 ? 9.936 6.200 -26.451 1.00 77.62 197 THR A CA 1
ATOM 1545 C C . THR A 1 197 ? 9.352 7.406 -25.731 1.00 77.62 197 THR A C 1
ATOM 1547 O O . THR A 1 197 ? 8.899 7.285 -24.590 1.00 77.62 197 THR A O 1
ATOM 1550 N N . LEU A 1 198 ? 9.340 8.558 -26.395 1.00 77.50 198 LEU A N 1
ATOM 1551 C CA . LEU A 1 198 ? 8.712 9.773 -25.886 1.00 77.50 198 LEU A CA 1
ATOM 1552 C C . LEU A 1 198 ? 7.386 10.031 -26.615 1.00 77.50 198 LEU A C 1
ATOM 1554 O O . LEU A 1 198 ? 7.267 9.663 -27.785 1.00 77.50 198 LEU A O 1
ATOM 1558 N N . PRO A 1 199 ? 6.395 10.647 -25.948 1.00 80.25 199 PRO A N 1
ATOM 1559 C CA . PRO A 1 199 ? 5.168 11.079 -26.608 1.00 80.25 199 PRO A CA 1
ATOM 1560 C C . PRO A 1 199 ? 5.455 12.058 -27.759 1.00 80.25 199 PRO A C 1
ATOM 1562 O O . PRO A 1 199 ? 6.377 12.873 -27.664 1.00 80.25 199 PRO A O 1
ATOM 1565 N N . GLU A 1 200 ? 4.671 12.000 -28.840 1.00 77.06 200 GLU A N 1
ATOM 1566 C CA . GLU A 1 200 ? 4.882 12.835 -30.037 1.00 77.06 200 GLU A CA 1
ATOM 1567 C C . GLU A 1 200 ? 4.803 14.334 -29.721 1.00 77.06 200 GLU A C 1
ATOM 1569 O O . GLU A 1 200 ? 5.535 15.142 -30.294 1.00 77.06 200 GLU A O 1
ATOM 1574 N N . GLU A 1 201 ? 3.983 14.713 -28.742 1.00 82.38 201 GLU A N 1
ATOM 1575 C CA . GLU A 1 201 ? 3.858 16.088 -28.264 1.00 82.38 201 GLU A CA 1
ATOM 1576 C C . GLU A 1 201 ? 5.162 16.668 -27.681 1.00 82.38 201 GLU A C 1
ATOM 1578 O O . GLU A 1 201 ? 5.286 17.886 -27.551 1.00 82.38 201 GLU A O 1
ATOM 1583 N N . TRP A 1 202 ? 6.139 15.825 -27.322 1.00 81.12 202 TRP A N 1
ATOM 1584 C CA . TRP A 1 202 ? 7.422 16.256 -26.750 1.00 81.12 202 TRP A CA 1
ATOM 1585 C C . TRP A 1 202 ? 8.514 16.423 -27.804 1.00 81.12 202 TRP A C 1
ATOM 1587 O O . TRP A 1 202 ? 9.550 17.018 -27.510 1.00 81.12 202 TRP A O 1
ATOM 1597 N N . VAL A 1 203 ? 8.285 15.958 -29.037 1.00 84.94 203 VAL A N 1
ATOM 1598 C CA . VAL A 1 203 ? 9.250 16.057 -30.143 1.00 84.94 203 VAL A CA 1
ATOM 1599 C C . VAL A 1 203 ? 9.730 17.498 -30.374 1.00 84.94 203 VAL A C 1
ATOM 1601 O O . VAL A 1 203 ? 10.940 17.686 -30.487 1.00 84.94 203 VAL A O 1
ATOM 1604 N N . PRO A 1 204 ? 8.873 18.542 -30.357 1.00 89.88 204 PRO A N 1
ATOM 1605 C CA . PRO A 1 204 ? 9.335 19.921 -30.544 1.00 89.88 204 PRO A CA 1
ATOM 1606 C C . PRO A 1 204 ? 10.249 20.444 -29.425 1.00 89.88 204 PRO A C 1
ATOM 1608 O O . PRO A 1 204 ? 10.893 21.473 -29.598 1.00 89.88 204 PRO A O 1
ATOM 1611 N N . GLN A 1 205 ? 10.275 19.776 -28.268 1.00 87.00 205 GLN A N 1
ATOM 1612 C CA . GLN A 1 205 ? 11.036 20.178 -27.080 1.00 87.00 205 GLN A CA 1
ATOM 1613 C C . GLN A 1 205 ? 12.213 19.236 -26.802 1.00 87.00 205 GLN A C 1
ATOM 1615 O O . GLN A 1 205 ? 12.842 19.340 -25.748 1.00 87.00 205 GLN A O 1
ATOM 1620 N N . ILE A 1 206 ? 12.507 18.302 -27.714 1.00 83.88 206 ILE A N 1
ATOM 1621 C CA . ILE A 1 206 ? 13.455 17.217 -27.453 1.00 83.88 206 ILE A CA 1
ATOM 1622 C C . ILE A 1 206 ? 14.851 17.734 -27.105 1.00 83.88 206 ILE A C 1
ATOM 1624 O O . ILE A 1 206 ? 15.441 17.258 -26.139 1.00 83.88 206 ILE A O 1
ATOM 1628 N N . ASP A 1 207 ? 15.333 18.758 -27.808 1.00 84.75 207 ASP A N 1
ATOM 1629 C CA . ASP A 1 207 ? 16.658 19.334 -27.568 1.00 84.75 207 ASP A CA 1
ATOM 1630 C C . ASP A 1 207 ? 16.750 19.943 -26.164 1.00 84.75 207 ASP A C 1
ATOM 1632 O O . ASP A 1 207 ? 17.703 19.688 -25.428 1.00 84.75 207 ASP A O 1
ATOM 1636 N N . THR A 1 208 ? 15.708 20.668 -25.743 1.00 84.94 208 THR A N 1
ATOM 1637 C CA . THR A 1 208 ? 15.615 21.236 -24.393 1.00 84.94 208 THR A CA 1
ATOM 1638 C C . THR A 1 208 ? 15.553 20.142 -23.327 1.00 84.94 208 THR A C 1
ATOM 1640 O O . THR A 1 208 ? 16.204 20.251 -22.290 1.00 84.94 208 THR A O 1
ATOM 1643 N N . ILE A 1 209 ? 14.799 19.065 -23.564 1.00 79.25 209 ILE A N 1
ATOM 1644 C CA . ILE A 1 209 ? 14.713 17.928 -22.637 1.00 79.25 209 ILE A CA 1
ATOM 1645 C C . ILE A 1 209 ? 16.079 17.246 -22.501 1.00 79.25 209 ILE A C 1
ATOM 1647 O O . ILE A 1 209 ? 16.502 16.959 -21.382 1.00 79.25 209 ILE A O 1
ATOM 1651 N N . VAL A 1 210 ? 16.779 17.015 -23.614 1.00 84.19 210 VAL A N 1
ATOM 1652 C CA . VAL A 1 210 ? 18.112 16.395 -23.630 1.00 84.19 210 VAL A CA 1
ATOM 1653 C C . VAL A 1 210 ? 19.118 17.264 -22.876 1.00 84.19 210 VAL A C 1
ATOM 1655 O O . VAL A 1 210 ? 19.839 16.750 -22.023 1.00 84.19 210 VAL A O 1
ATOM 1658 N N . GLU A 1 211 ? 19.123 18.577 -23.106 1.00 85.75 211 GLU A N 1
ATOM 1659 C CA . GLU A 1 211 ? 19.993 19.513 -22.385 1.00 85.75 211 GLU A CA 1
ATOM 1660 C C . GLU A 1 211 ? 19.734 19.487 -20.870 1.00 85.75 211 GLU A C 1
ATOM 1662 O O . GLU A 1 211 ? 20.672 19.372 -20.076 1.00 85.75 211 GLU A O 1
ATOM 1667 N N . LEU A 1 212 ? 18.462 19.513 -20.455 1.00 80.25 212 LEU A N 1
ATOM 1668 C CA . LEU A 1 212 ? 18.079 19.432 -19.043 1.00 80.25 212 LEU A CA 1
ATOM 1669 C C . LEU A 1 212 ? 18.494 18.098 -18.411 1.00 80.25 212 LEU A C 1
ATOM 1671 O O . LEU A 1 212 ? 18.955 18.075 -17.268 1.00 80.25 212 LEU A O 1
ATOM 1675 N N . VAL A 1 213 ? 18.361 16.988 -19.141 1.00 82.50 213 VAL A N 1
ATOM 1676 C CA . VAL A 1 213 ? 18.812 15.669 -18.682 1.00 82.50 213 VAL A CA 1
ATOM 1677 C C . VAL A 1 213 ? 20.329 15.651 -18.506 1.00 82.50 213 VAL A C 1
ATOM 1679 O O . VAL A 1 213 ? 20.793 15.240 -17.445 1.00 82.50 213 VAL A O 1
ATOM 1682 N N . HIS A 1 214 ? 21.101 16.152 -19.473 1.00 83.31 214 HIS A N 1
ATOM 1683 C CA . HIS A 1 214 ? 22.561 16.266 -19.355 1.00 83.31 214 HIS A CA 1
ATOM 1684 C C . HIS A 1 214 ? 22.975 17.124 -18.158 1.00 83.31 214 HIS A C 1
ATOM 1686 O O . HIS A 1 214 ? 23.851 16.736 -17.384 1.00 83.31 214 HIS A O 1
ATOM 1692 N N . GLU A 1 215 ? 22.320 18.267 -17.953 1.00 82.88 215 GLU A N 1
ATOM 1693 C CA . GLU A 1 215 ? 22.600 19.144 -16.815 1.00 82.88 215 GLU A CA 1
ATOM 1694 C C . GLU A 1 215 ? 22.253 18.482 -15.472 1.00 82.88 215 GLU A C 1
ATOM 1696 O O . GLU A 1 215 ? 22.985 18.634 -14.491 1.00 82.88 215 GLU A O 1
ATOM 1701 N N . ALA A 1 216 ? 21.182 17.684 -15.421 1.00 77.88 216 ALA A N 1
ATOM 1702 C CA . ALA A 1 216 ? 20.864 16.876 -14.250 1.00 77.88 216 ALA A CA 1
ATOM 1703 C C . ALA A 1 216 ? 21.917 15.782 -14.014 1.00 77.88 216 ALA A C 1
ATOM 1705 O O . ALA A 1 216 ? 22.357 15.604 -12.878 1.00 77.88 216 ALA A O 1
ATOM 1706 N N . LEU A 1 217 ? 22.364 15.088 -15.068 1.00 81.00 217 LEU A N 1
ATOM 1707 C CA . LEU A 1 217 ? 23.369 14.022 -14.999 1.00 81.00 217 LEU A CA 1
ATOM 1708 C C . LEU A 1 217 ? 24.724 14.517 -14.477 1.00 81.00 217 LEU A C 1
ATOM 1710 O O . LEU A 1 217 ? 25.367 13.808 -13.705 1.00 81.00 217 LEU A O 1
ATOM 1714 N N . LYS A 1 218 ? 25.126 15.760 -14.778 1.00 83.31 218 LYS A N 1
ATOM 1715 C CA . LYS A 1 218 ? 26.351 16.370 -14.216 1.00 83.31 218 LYS A CA 1
ATOM 1716 C C . LYS A 1 218 ? 26.358 16.423 -12.687 1.00 83.31 218 LYS A C 1
ATOM 1718 O O . LYS A 1 218 ? 27.428 16.413 -12.081 1.00 83.31 218 LYS A O 1
ATOM 1723 N N . ARG A 1 219 ? 25.182 16.461 -12.049 1.00 80.12 219 ARG A N 1
ATOM 1724 C CA . ARG A 1 219 ? 25.051 16.464 -10.582 1.00 80.12 219 ARG A CA 1
ATOM 1725 C C . ARG A 1 219 ? 25.298 15.081 -9.964 1.00 80.12 219 ARG A C 1
ATOM 1727 O O . ARG A 1 219 ? 25.358 14.975 -8.741 1.00 80.12 219 ARG A O 1
ATOM 1734 N N . PHE A 1 220 ? 25.464 14.041 -10.785 1.00 77.94 220 PHE A N 1
ATOM 1735 C CA . PHE A 1 220 ? 25.585 12.649 -10.364 1.00 77.94 220 PHE A CA 1
ATOM 1736 C C . PHE A 1 220 ? 26.910 12.023 -10.823 1.00 77.94 220 PHE A C 1
ATOM 1738 O O . PHE A 1 220 ? 27.004 11.540 -11.950 1.00 77.94 220 PHE A O 1
ATOM 1745 N N . PRO A 1 221 ? 27.926 11.938 -9.941 1.00 77.31 221 PRO A N 1
ATOM 1746 C CA . PRO A 1 221 ? 29.225 11.352 -10.285 1.00 77.31 221 PRO A CA 1
ATOM 1747 C C . PRO A 1 221 ? 29.142 9.915 -10.822 1.00 77.31 221 PRO A C 1
ATOM 1749 O O . PRO A 1 221 ? 29.897 9.547 -11.711 1.00 77.31 221 PRO A O 1
ATOM 1752 N N . VAL A 1 222 ? 28.193 9.115 -10.321 1.00 74.00 222 VAL A N 1
ATOM 1753 C CA . VAL A 1 222 ? 28.005 7.698 -10.699 1.00 74.00 222 VAL A CA 1
ATOM 1754 C C . VAL A 1 222 ? 27.473 7.529 -12.128 1.00 74.00 222 VAL A C 1
ATOM 1756 O O . VAL A 1 222 ? 27.629 6.464 -12.714 1.00 74.00 222 VAL A O 1
ATOM 1759 N N . LEU A 1 223 ? 26.851 8.564 -12.698 1.00 75.00 223 LEU A N 1
ATOM 1760 C CA . LEU A 1 223 ? 26.281 8.532 -14.049 1.00 75.00 223 LEU A CA 1
ATOM 1761 C C . LEU A 1 223 ? 27.152 9.281 -15.072 1.00 75.00 223 LEU A C 1
ATOM 1763 O O . LEU A 1 223 ? 26.722 9.500 -16.204 1.00 75.00 223 LEU A O 1
ATOM 1767 N N . GLN A 1 224 ? 28.374 9.679 -14.698 1.00 78.56 224 GLN A N 1
ATOM 1768 C CA . GLN A 1 224 ? 29.321 10.267 -15.643 1.00 78.56 224 GLN A CA 1
ATOM 1769 C C . GLN A 1 224 ? 29.663 9.249 -16.740 1.00 78.56 224 GLN A C 1
ATOM 1771 O O . GLN A 1 224 ? 30.084 8.133 -16.449 1.00 78.56 224 GLN A O 1
ATOM 1776 N N . GLY A 1 225 ? 29.476 9.642 -18.003 1.00 78.38 225 GLY A N 1
ATOM 1777 C CA . GLY A 1 225 ? 29.710 8.788 -19.174 1.00 78.38 225 GLY A CA 1
ATOM 1778 C C . GLY A 1 225 ? 28.445 8.215 -19.821 1.00 78.38 225 GLY A C 1
ATOM 1779 O O . GLY A 1 225 ? 28.547 7.594 -20.874 1.00 78.38 225 GLY A O 1
ATOM 1780 N N . VAL A 1 226 ? 27.260 8.445 -19.243 1.00 81.12 226 VAL A N 1
ATOM 1781 C CA . VAL A 1 226 ? 25.989 8.196 -19.940 1.00 81.12 226 VAL A CA 1
ATOM 1782 C C . VAL A 1 226 ? 25.796 9.280 -20.998 1.00 81.12 226 VAL A C 1
ATOM 1784 O O . VAL A 1 226 ? 25.634 10.450 -20.654 1.00 81.12 226 VAL A O 1
ATOM 1787 N N . ASP A 1 227 ? 25.816 8.893 -22.273 1.00 81.25 227 ASP A N 1
ATOM 1788 C CA . ASP A 1 227 ? 25.524 9.792 -23.389 1.00 81.25 227 ASP A CA 1
ATOM 1789 C C . ASP A 1 227 ? 24.063 9.636 -23.828 1.00 81.25 227 ASP A C 1
ATOM 1791 O O . ASP A 1 227 ? 23.593 8.532 -24.108 1.00 81.25 227 ASP A O 1
ATOM 1795 N N . VAL A 1 228 ? 23.335 10.751 -23.855 1.00 81.31 228 VAL A N 1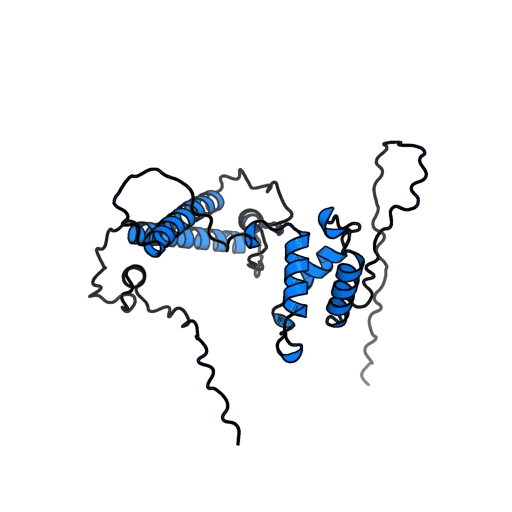
ATOM 1796 C CA . VAL A 1 228 ? 21.931 10.814 -24.268 1.00 81.31 228 VAL A CA 1
ATOM 1797 C C . VAL A 1 228 ? 21.875 11.671 -25.522 1.00 81.31 228 VAL A C 1
ATOM 1799 O O . VAL A 1 228 ? 21.987 12.895 -25.448 1.00 81.31 228 VAL A O 1
ATOM 1802 N N . ALA A 1 229 ? 21.699 11.029 -26.673 1.00 79.69 229 ALA A N 1
ATOM 1803 C CA . ALA A 1 229 ? 21.573 11.704 -27.957 1.00 79.69 229 ALA A CA 1
ATOM 1804 C C . ALA A 1 229 ? 20.166 11.488 -28.538 1.00 79.69 229 ALA A C 1
ATOM 1806 O O . ALA A 1 229 ? 19.635 10.375 -28.454 1.00 79.69 229 ALA A O 1
ATOM 1807 N N . PRO A 1 230 ? 19.545 12.515 -29.147 1.00 75.06 230 PRO A N 1
ATOM 1808 C CA . PRO A 1 230 ? 18.298 12.327 -29.870 1.00 75.06 230 PRO A CA 1
ATOM 1809 C C . PRO A 1 230 ? 18.543 11.392 -31.060 1.00 75.06 230 PRO A C 1
ATOM 1811 O O . PRO A 1 230 ? 19.381 11.657 -31.925 1.00 75.06 230 PRO A O 1
ATOM 1814 N N . TYR A 1 231 ? 17.802 10.285 -31.118 1.00 68.94 231 TYR A N 1
ATOM 1815 C CA . TYR A 1 231 ? 17.840 9.396 -32.273 1.00 68.94 231 TYR A CA 1
ATOM 1816 C C . TYR A 1 231 ? 17.105 10.069 -33.434 1.00 68.94 231 TYR A C 1
ATOM 1818 O O . TYR A 1 231 ? 15.882 9.989 -33.554 1.00 68.94 231 TYR A O 1
ATOM 1826 N N . SER A 1 232 ? 17.843 10.782 -34.285 1.00 63.03 232 SER A N 1
ATOM 1827 C CA . SER A 1 232 ? 17.272 11.291 -35.527 1.00 63.03 232 SER A CA 1
ATOM 1828 C C . SER A 1 232 ? 17.045 10.108 -36.469 1.00 63.03 232 SER A C 1
ATOM 1830 O O . SER A 1 232 ? 17.988 9.473 -36.939 1.00 63.03 232 SER A O 1
ATOM 1832 N N . HIS A 1 233 ? 15.783 9.803 -36.759 1.00 55.56 233 HIS A N 1
ATOM 1833 C CA . HIS A 1 233 ? 15.374 8.793 -37.740 1.00 55.56 233 HIS A CA 1
ATOM 1834 C C . HIS A 1 233 ? 15.667 9.267 -39.185 1.00 55.56 233 HIS A C 1
ATOM 1836 O O . HIS A 1 233 ? 14.841 9.119 -40.079 1.00 55.56 233 HIS A O 1
ATOM 1842 N N . SER A 1 234 ? 16.814 9.910 -39.428 1.00 49.84 234 SER A N 1
ATOM 1843 C CA . SER A 1 234 ? 17.101 10.586 -40.698 1.00 49.84 234 SER A CA 1
ATOM 1844 C C . SER A 1 234 ? 17.645 9.664 -41.791 1.00 49.84 234 SER A C 1
ATOM 1846 O O . SER A 1 234 ? 17.660 10.076 -42.944 1.00 49.84 234 SER A O 1
ATOM 1848 N N . TYR A 1 235 ? 17.994 8.408 -41.492 1.00 49.78 235 TYR A N 1
ATOM 1849 C CA . TYR A 1 235 ? 18.340 7.409 -42.509 1.00 49.78 235 TYR A CA 1
ATOM 1850 C C . TYR A 1 235 ? 17.931 6.002 -42.063 1.00 49.78 235 TYR A C 1
ATOM 1852 O O . TYR A 1 235 ? 18.732 5.247 -41.521 1.00 49.78 235 TYR A O 1
ATOM 1860 N N . ALA A 1 236 ? 16.679 5.626 -42.321 1.00 42.41 236 ALA A N 1
ATOM 1861 C CA . ALA A 1 236 ? 16.352 4.220 -42.525 1.00 42.41 236 ALA A CA 1
ATOM 1862 C C . ALA A 1 236 ? 16.486 3.944 -44.031 1.00 42.41 236 ALA A C 1
ATOM 1864 O O . ALA A 1 236 ? 15.697 4.495 -44.804 1.00 42.41 236 ALA A O 1
ATOM 1865 N N . PRO A 1 237 ? 17.456 3.128 -44.485 1.00 44.81 237 PRO A N 1
ATOM 1866 C CA . PRO A 1 237 ? 17.371 2.535 -45.807 1.00 44.81 237 PRO A CA 1
ATOM 1867 C C . PRO A 1 237 ? 16.073 1.727 -45.832 1.00 44.81 237 PRO A C 1
ATOM 1869 O O . PRO A 1 237 ? 15.919 0.758 -45.087 1.00 44.81 237 PRO A O 1
ATOM 1872 N N . GLN A 1 238 ? 15.104 2.156 -46.636 1.00 50.41 238 GLN A N 1
ATOM 1873 C CA . GLN A 1 238 ? 14.004 1.288 -47.028 1.00 50.41 238 GLN A CA 1
ATOM 1874 C C . GLN A 1 238 ? 14.623 0.145 -47.825 1.00 50.41 238 GLN A C 1
ATOM 1876 O O . GLN A 1 238 ? 14.752 0.321 -49.018 1.00 50.41 238 GLN A O 1
ATOM 1881 N N . GLU A 1 239 ? 15.039 -0.964 -47.213 1.00 53.28 239 GLU A N 1
ATOM 1882 C CA . GLU A 1 239 ? 15.030 -2.286 -47.850 1.00 53.28 239 GLU A CA 1
ATOM 1883 C C . GLU A 1 239 ? 15.116 -3.402 -46.793 1.00 53.28 239 GLU A C 1
ATOM 1885 O O . GLU A 1 239 ? 16.019 -3.449 -45.963 1.00 53.28 239 GLU A O 1
ATOM 1890 N N . LEU A 1 240 ? 14.151 -4.322 -46.906 1.00 44.94 240 LEU A N 1
ATOM 1891 C CA . LEU A 1 240 ? 14.121 -5.691 -46.381 1.00 44.94 240 LEU A CA 1
ATOM 1892 C C . LEU A 1 240 ? 13.807 -5.881 -44.888 1.00 44.94 240 LEU A C 1
ATOM 1894 O O . LEU A 1 240 ? 14.645 -6.218 -44.055 1.00 44.94 240 LEU A O 1
ATOM 1898 N N . TYR A 1 241 ? 12.501 -5.854 -44.606 1.00 48.09 241 TYR A N 1
ATOM 1899 C CA . TYR A 1 241 ? 11.904 -6.751 -43.618 1.00 48.09 241 TYR A CA 1
ATOM 1900 C C . TYR A 1 241 ? 12.326 -8.204 -43.907 1.00 48.09 241 TYR A C 1
ATOM 1902 O O . TYR A 1 241 ? 11.956 -8.767 -44.936 1.00 48.09 241 TYR A O 1
ATOM 1910 N N . SER A 1 242 ? 13.038 -8.826 -42.969 1.00 41.47 242 SER A N 1
ATOM 1911 C CA . SER A 1 242 ? 13.143 -10.283 -42.857 1.00 41.47 242 SER A CA 1
ATOM 1912 C C . SER A 1 242 ? 12.970 -10.672 -41.384 1.00 41.47 242 SER A C 1
ATOM 1914 O O . SER A 1 242 ? 13.769 -10.239 -40.550 1.00 41.47 242 SER A O 1
ATOM 1916 N N . PRO A 1 243 ? 11.920 -11.428 -41.009 1.00 51.62 243 PRO A N 1
ATOM 1917 C CA . PRO A 1 243 ? 11.658 -11.772 -39.622 1.00 51.62 243 PRO A CA 1
ATOM 1918 C C . PRO A 1 243 ? 12.335 -13.103 -39.287 1.00 51.62 243 PRO A C 1
ATOM 1920 O O . PRO A 1 243 ? 11.728 -14.160 -39.429 1.00 51.62 243 PRO A O 1
ATOM 1923 N N . CYS A 1 244 ? 13.577 -13.060 -38.807 1.00 32.09 244 CYS A N 1
ATOM 1924 C CA . CYS A 1 244 ? 14.202 -14.209 -38.153 1.00 32.09 244 CYS A CA 1
ATOM 1925 C C . CYS A 1 244 ? 14.925 -13.769 -36.878 1.00 32.09 244 CYS A C 1
ATOM 1927 O O . CYS A 1 244 ? 15.931 -13.068 -36.902 1.00 32.09 244 CYS A O 1
ATOM 1929 N N . VAL A 1 245 ? 14.361 -14.216 -35.759 1.00 44.47 245 VAL A N 1
ATOM 1930 C CA . VAL A 1 245 ? 14.907 -14.174 -34.403 1.00 44.47 245 VAL A CA 1
ATOM 1931 C C . VAL A 1 245 ? 16.290 -14.830 -34.362 1.00 44.47 245 VAL A C 1
ATOM 1933 O O . VAL A 1 245 ? 16.425 -15.978 -34.780 1.00 44.47 245 VAL A O 1
ATOM 1936 N N . VAL A 1 246 ? 17.282 -14.160 -33.766 1.00 34.44 246 VAL A N 1
ATOM 1937 C CA . VAL A 1 246 ? 18.449 -14.818 -33.146 1.00 34.44 246 VAL A CA 1
ATOM 1938 C C . VAL A 1 246 ? 18.970 -13.977 -31.959 1.00 34.44 246 VAL A C 1
ATOM 1940 O O . VAL A 1 246 ? 18.783 -12.760 -31.945 1.00 34.44 246 VAL A O 1
ATOM 1943 N N . PRO A 1 247 ? 19.543 -14.625 -30.925 1.00 41.09 247 PRO A N 1
ATOM 1944 C CA . PRO A 1 247 ? 19.670 -14.116 -29.564 1.00 41.09 247 PRO A CA 1
ATOM 1945 C C . PRO A 1 247 ? 20.965 -13.328 -29.348 1.00 41.09 247 PRO A C 1
ATOM 1947 O O . PRO A 1 247 ? 22.005 -13.650 -29.919 1.00 41.09 247 PRO A O 1
ATOM 1950 N N . TYR A 1 248 ? 20.932 -12.356 -28.436 1.00 34.19 248 TYR A N 1
ATOM 1951 C CA . TYR A 1 248 ? 22.151 -11.732 -27.930 1.00 34.19 248 TYR A CA 1
ATOM 1952 C C . TYR A 1 248 ? 22.749 -12.560 -26.787 1.00 34.19 248 TYR A C 1
ATOM 1954 O O . TYR A 1 248 ? 22.176 -12.670 -25.702 1.00 34.19 248 TYR A O 1
ATOM 1962 N N . LEU A 1 249 ? 23.928 -13.124 -27.050 1.00 34.38 249 LEU A N 1
ATOM 1963 C CA . LEU A 1 249 ? 24.898 -13.522 -26.036 1.00 34.38 249 LEU A CA 1
ATOM 1964 C C . LEU A 1 249 ? 25.492 -12.251 -25.416 1.00 34.38 249 LEU A C 1
ATOM 1966 O O . LEU A 1 249 ? 26.062 -11.419 -26.119 1.00 34.38 249 LEU A O 1
ATOM 1970 N N . TYR A 1 250 ? 25.370 -12.115 -24.098 1.00 37.28 250 TYR A N 1
ATOM 1971 C CA . TYR A 1 250 ? 26.148 -11.153 -23.325 1.00 37.28 250 TYR A CA 1
ATOM 1972 C C . TYR A 1 250 ? 27.594 -11.652 -23.221 1.00 37.28 250 TYR A C 1
ATOM 1974 O O . TYR A 1 250 ? 27.856 -12.659 -22.565 1.00 37.28 250 TYR A O 1
ATOM 1982 N N . SER A 1 251 ? 28.537 -10.932 -23.826 1.00 34.03 251 SER A N 1
ATOM 1983 C CA . SER A 1 251 ? 29.943 -10.988 -23.422 1.00 34.03 251 SER A CA 1
ATOM 1984 C C . SER A 1 251 ? 30.152 -9.973 -22.300 1.00 34.03 251 SER A C 1
ATOM 1986 O O . SER A 1 251 ? 30.042 -8.768 -22.516 1.00 34.03 251 SER A O 1
ATOM 1988 N N . TYR A 1 252 ? 30.418 -10.468 -21.092 1.00 45.66 252 TYR A N 1
ATOM 1989 C CA . TYR A 1 252 ? 30.926 -9.654 -19.989 1.00 45.66 252 TYR A CA 1
ATOM 1990 C C . TYR A 1 252 ? 32.354 -9.181 -20.312 1.00 45.66 252 TYR A C 1
ATOM 1992 O O . TYR A 1 252 ? 33.141 -9.982 -20.820 1.00 45.66 252 TYR A O 1
ATOM 2000 N N . PRO A 1 253 ? 32.732 -7.931 -19.993 1.00 47.22 253 PRO A N 1
ATOM 2001 C CA . PRO A 1 253 ? 34.135 -7.567 -19.910 1.00 47.22 253 PRO A CA 1
ATOM 2002 C C . PRO A 1 253 ? 34.753 -8.223 -18.670 1.00 47.22 253 PRO A C 1
ATOM 2004 O O . PRO A 1 253 ? 34.309 -8.028 -17.538 1.00 47.22 253 PRO A O 1
ATOM 2007 N N . ASP A 1 254 ? 35.773 -9.027 -18.931 1.00 43.66 254 ASP A N 1
ATOM 2008 C CA . ASP A 1 254 ? 36.629 -9.671 -17.951 1.00 43.66 254 ASP A CA 1
ATOM 2009 C C . ASP A 1 254 ? 37.495 -8.646 -17.188 1.00 43.66 254 ASP A C 1
ATOM 2011 O O . ASP A 1 254 ? 38.041 -7.711 -17.771 1.00 43.66 254 ASP A O 1
ATOM 2015 N N . GLN A 1 255 ? 37.685 -8.937 -15.896 1.00 43.78 255 GLN A N 1
ATOM 2016 C CA . GLN A 1 255 ? 38.837 -8.598 -15.043 1.00 43.78 255 GLN A CA 1
ATOM 2017 C C . GLN A 1 255 ? 38.923 -7.201 -14.394 1.00 43.78 255 GLN A C 1
ATOM 2019 O O . GLN A 1 255 ? 39.546 -6.264 -14.887 1.00 43.78 255 GLN A O 1
ATOM 2024 N N . ILE A 1 256 ? 38.436 -7.146 -13.147 1.00 44.84 256 ILE A N 1
ATOM 2025 C CA . ILE A 1 256 ? 38.998 -6.304 -12.083 1.00 44.84 256 ILE A CA 1
ATOM 2026 C C . ILE A 1 256 ? 40.214 -7.046 -11.510 1.00 44.84 256 ILE A C 1
ATOM 2028 O O . ILE A 1 256 ? 40.078 -8.120 -10.925 1.00 44.84 256 ILE A O 1
ATOM 2032 N N . THR A 1 257 ? 41.404 -6.479 -11.678 1.00 55.09 257 THR A N 1
ATOM 2033 C CA . THR A 1 257 ? 42.650 -6.950 -11.061 1.00 55.09 257 THR A CA 1
ATOM 2034 C C . THR A 1 257 ? 42.628 -6.678 -9.549 1.00 55.09 257 THR A C 1
ATOM 2036 O O . THR A 1 257 ? 42.362 -5.543 -9.148 1.00 55.09 257 THR A O 1
ATOM 2039 N N . PRO A 1 258 ? 42.930 -7.658 -8.678 1.00 45.66 258 PRO A N 1
ATOM 2040 C CA . PRO A 1 258 ? 43.054 -7.402 -7.249 1.00 45.66 258 PRO A CA 1
ATOM 2041 C C . PRO A 1 258 ? 44.367 -6.674 -6.928 1.00 45.66 258 PRO A C 1
ATOM 2043 O O . PRO A 1 258 ? 45.442 -7.022 -7.420 1.00 45.66 258 PRO A O 1
ATOM 2046 N N . LEU A 1 259 ? 44.255 -5.655 -6.076 1.00 56.25 259 LEU A N 1
ATOM 2047 C CA . LEU A 1 259 ? 45.353 -4.856 -5.542 1.00 56.25 259 LEU A CA 1
ATOM 2048 C C . LEU A 1 259 ? 46.236 -5.726 -4.629 1.00 56.25 259 LEU A C 1
ATOM 2050 O O . LEU A 1 259 ? 45.747 -6.319 -3.667 1.00 56.25 259 LEU A O 1
ATOM 2054 N N . ALA A 1 260 ? 47.534 -5.804 -4.925 1.00 55.62 260 ALA A N 1
ATOM 2055 C CA . ALA A 1 260 ? 48.503 -6.541 -4.120 1.00 55.62 260 ALA A CA 1
ATOM 2056 C C . ALA A 1 260 ? 48.688 -5.893 -2.735 1.00 55.62 260 ALA A C 1
ATOM 2058 O O . ALA A 1 260 ? 49.027 -4.715 -2.622 1.00 55.62 260 ALA A O 1
ATOM 2059 N N . THR A 1 261 ? 48.501 -6.678 -1.676 1.00 60.94 261 THR A N 1
ATOM 2060 C CA . THR A 1 261 ? 48.895 -6.330 -0.305 1.00 60.94 261 THR A CA 1
ATOM 2061 C C . THR A 1 261 ? 50.417 -6.410 -0.141 1.00 60.94 261 THR A C 1
ATOM 2063 O O . THR A 1 261 ? 51.007 -7.408 -0.563 1.00 60.94 261 THR A O 1
ATOM 2066 N N . PRO A 1 262 ? 51.072 -5.427 0.504 1.00 61.41 262 PRO A N 1
ATOM 2067 C CA . PRO A 1 262 ? 52.492 -5.516 0.818 1.00 61.41 262 PRO A CA 1
ATOM 2068 C C . PRO A 1 262 ? 52.741 -6.508 1.964 1.00 61.41 262 PRO A C 1
ATOM 2070 O O . PRO A 1 262 ? 52.032 -6.513 2.971 1.00 61.41 262 PRO A O 1
ATOM 2073 N N . ALA A 1 263 ? 53.761 -7.349 1.791 1.00 59.91 263 ALA A N 1
ATOM 2074 C CA . ALA A 1 263 ? 54.248 -8.276 2.802 1.00 59.91 263 ALA A CA 1
ATOM 2075 C C . ALA A 1 263 ? 54.888 -7.514 3.973 1.00 59.91 263 ALA A C 1
ATOM 2077 O O . ALA A 1 263 ? 55.722 -6.631 3.768 1.00 59.91 263 ALA A O 1
ATOM 2078 N N . ALA A 1 264 ? 54.493 -7.874 5.194 1.00 60.25 264 ALA A N 1
ATOM 2079 C CA . ALA A 1 264 ? 55.157 -7.444 6.415 1.00 60.25 264 ALA A CA 1
ATOM 2080 C C . ALA A 1 264 ? 56.493 -8.191 6.565 1.00 60.25 264 ALA A C 1
ATOM 2082 O O . ALA A 1 264 ? 56.528 -9.418 6.448 1.00 60.25 264 ALA A O 1
ATOM 2083 N N . TYR A 1 265 ? 57.560 -7.432 6.814 1.00 65.44 265 TYR A N 1
ATOM 2084 C CA . TYR A 1 265 ? 58.823 -7.904 7.382 1.00 65.44 265 TYR A CA 1
ATOM 2085 C C . TYR A 1 265 ? 58.828 -7.640 8.886 1.00 65.44 265 TYR A C 1
ATOM 2087 O O . TYR A 1 265 ? 58.294 -6.578 9.285 1.00 65.44 265 TYR A O 1
#